Protein 5HYZ (pdb70)

Secondary structure (DSSP, 8-state):
--HHHHHHHHHHHHHHSSS---HHHHHHHHHH--TTS-HHHHHHHHHHHHHHHHHHH---HHHHHHHHHHHHH-SHHHHHHHHHHHHHHHHTTT-SEEEEEEEEE-SSHHHHHHHHHHHT-TT---SEEEEEEEEPGGG-S--HHHHHHHHHHHHHHHHHHT-EEEEEE--S-GGG--GGGG---TTSEEEEE---GGGG--SSSHHHHHHHHHHHHT--SEEEEEEE----SSS-HHHHHHHHHHHHHHHHHHHHH--TT-HHHHHHHH--HHHHHHHHSS--GGG------HHHHHH--TTS--EEPPPTTHHHHHHHHTTT--TT--EEEEEETTTEEEEEETTEEEEEEEEE-

Structure (mmCIF, N/CA/C/O backbone):
data_5HYZ
#
_entry.id   5HYZ
#
_cell.length_a   89.188
_cell.length_b   179.054
_cell.length_c   59.694
_cell.angle_alpha   90.00
_cell.angle_beta   90.00
_cell.angle_gamma   90.00
#
_symmetr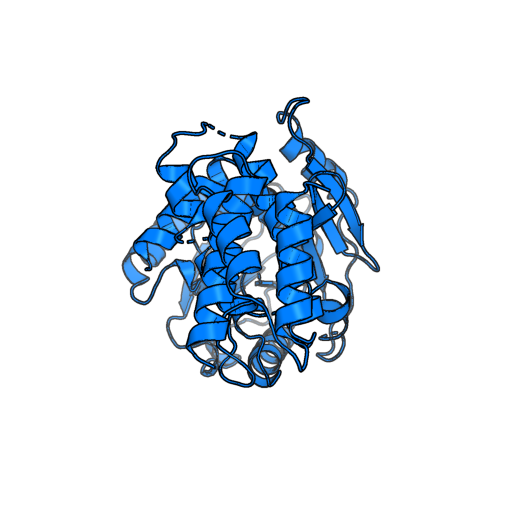y.space_group_name_H-M   'C 2 2 21'
#
loop_
_entity.id
_entity.type
_entity.pdbx_description
1 polymer 'GRAS family transcription factor containing protein, expressed'
2 water water
#
loop_
_atom_site.group_PDB
_atom_site.id
_atom_site.type_symbol
_atom_site.label_atom_id
_atom_site.label_alt_id
_atom_site.label_comp_id
_atom_site.label_asym_id
_atom_site.label_entity_id
_atom_site.label_seq_id
_atom_site.pdbx_PDB_ins_code
_atom_site.Cartn_x
_atom_site.Cartn_y
_atom_site.Cartn_z
_atom_site.occupancy
_atom_site.B_iso_or_equiv
_atom_site.auth_seq_id
_atom_site.auth_comp_id
_atom_site.auth_asym_id
_atom_site.auth_atom_id
_atom_site.pdbx_PDB_model_num
ATOM 1 N N . SER A 1 1 ? 28.554 75.928 9.602 1.00 68.59 204 SER A N 1
ATOM 2 C CA . SER A 1 1 ? 28.185 76.304 10.961 1.00 69.70 204 SER A CA 1
ATOM 3 C C . SER A 1 1 ? 28.039 77.838 11.103 1.00 64.16 204 SER A C 1
ATOM 4 O O . SER A 1 1 ? 28.912 78.613 10.693 1.00 62.62 204 SER A O 1
ATOM 7 N N . ALA A 1 2 ? 26.920 78.246 11.700 1.00 49.07 205 ALA A N 1
ATOM 8 C CA . ALA A 1 2 ? 26.510 79.652 11.826 1.00 43.78 205 ALA A CA 1
ATOM 9 C C . ALA A 1 2 ? 27.465 80.471 12.685 1.00 36.75 205 ALA A C 1
ATOM 10 O O . ALA A 1 2 ? 27.923 80.003 13.734 1.00 33.21 205 ALA A O 1
ATOM 12 N N . PRO A 1 3 ? 27.779 81.698 12.234 1.00 33.64 206 PRO A N 1
ATOM 13 C CA . PRO A 1 3 ? 28.800 82.467 12.949 1.00 30.89 206 PRO A CA 1
ATOM 14 C C . PRO A 1 3 ? 28.444 82.671 14.417 1.00 26.64 206 PRO A C 1
ATOM 15 O O . PRO A 1 3 ? 29.362 82.694 15.240 1.00 29.19 206 PRO A O 1
ATOM 19 N N . ILE A 1 4 ? 27.160 82.840 14.745 1.00 31.49 207 ILE A N 1
ATOM 20 C CA . ILE A 1 4 ? 26.830 83.112 16.146 1.00 27.28 207 ILE A CA 1
ATOM 21 C C . ILE A 1 4 ? 27.242 81.898 17.001 1.00 27.39 207 ILE A C 1
ATOM 22 O O . ILE A 1 4 ? 27.765 82.054 18.089 1.00 27.42 207 ILE A O 1
ATOM 27 N N . LEU A 1 5 ? 27.096 80.696 16.446 1.00 26.92 208 LEU A N 1
ATOM 28 C CA . LEU A 1 5 ? 27.452 79.483 17.182 1.00 27.97 208 LEU A CA 1
ATOM 29 C C . LEU A 1 5 ? 28.958 79.272 17.234 1.00 22.76 208 LEU A C 1
ATOM 30 O O . LEU A 1 5 ? 29.500 78.847 18.235 1.00 23.8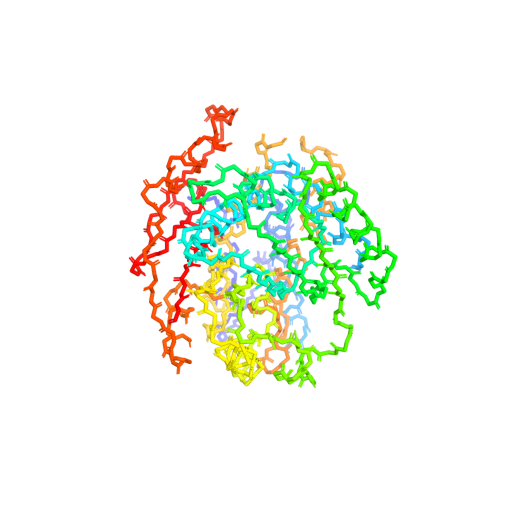8 208 LEU A O 1
ATOM 35 N N . GLN A 1 6 ? 29.657 79.581 16.148 1.00 27.46 209 GLN A N 1
ATOM 36 C CA . GLN A 1 6 ? 31.122 79.488 16.220 1.00 27.43 209 GLN A CA 1
ATOM 37 C C . GLN A 1 6 ? 31.672 80.493 17.242 1.00 26.23 209 GLN A C 1
ATOM 38 O O . GLN A 1 6 ? 32.608 80.206 17.988 1.00 25.35 209 GLN A O 1
ATOM 44 N N . SER A 1 7 ? 31.084 81.676 17.284 1.00 29.51 210 SER A N 1
ATOM 45 C CA . SER A 1 7 ? 31.511 82.654 18.304 1.00 30.38 210 SER A CA 1
ATOM 46 C C . SER A 1 7 ? 31.233 82.149 19.700 1.00 24.67 210 SER A C 1
ATOM 47 O O . SER A 1 7 ? 32.057 82.289 20.582 1.00 27.40 210 SER A O 1
ATOM 50 N N . LEU A 1 8 ? 30.058 81.545 19.906 1.00 24.18 211 LEU A N 1
ATOM 51 C CA . LEU A 1 8 ? 29.773 80.912 21.191 1.00 25.35 211 LEU A CA 1
ATOM 52 C C . LEU A 1 8 ? 30.793 79.851 21.606 1.00 23.21 211 LEU A C 1
ATOM 53 O O . LEU A 1 8 ? 31.266 79.806 22.739 1.00 24.27 211 LEU A O 1
ATOM 58 N N . LEU A 1 9 ? 31.125 78.970 20.667 1.00 22.18 212 LEU A N 1
ATOM 59 C CA . LEU A 1 9 ? 32.133 77.959 20.938 1.00 22.70 212 LEU A CA 1
ATOM 60 C C . LEU A 1 9 ? 33.505 78.585 21.306 1.00 20.44 212 LEU A C 1
ATOM 61 O O . LEU A 1 9 ? 34.154 78.164 22.278 1.00 22.21 212 LEU A O 1
ATOM 66 N N . SER A 1 10 ? 33.929 79.607 20.574 1.00 28.47 213 SER A N 1
ATOM 67 C CA . SER A 1 10 ? 35.199 80.239 20.999 1.00 27.97 213 SER A CA 1
ATOM 68 C C . SER A 1 10 ? 35.070 80.860 22.357 1.00 25.09 213 SER A C 1
ATOM 69 O O . SER A 1 10 ? 36.025 80.847 23.127 1.00 27.90 213 SER A O 1
ATOM 72 N N . CYS A 1 11 ? 33.895 81.406 22.687 1.00 27.43 214 CYS A N 1
ATOM 73 C CA . CYS A 1 11 ? 33.678 81.876 24.046 1.00 25.09 214 CYS A CA 1
ATOM 74 C C . CYS A 1 11 ? 33.909 80.780 25.070 1.00 23.10 214 CYS A C 1
ATOM 75 O O . CYS A 1 11 ? 34.599 80.997 26.061 1.00 24.11 214 CYS A O 1
ATOM 78 N N . SER A 1 12 ? 33.312 79.598 24.869 1.00 24.50 215 SER A N 1
ATOM 79 C CA . SER A 1 12 ? 33.488 78.549 25.882 1.00 21.86 215 SER A CA 1
ATOM 80 C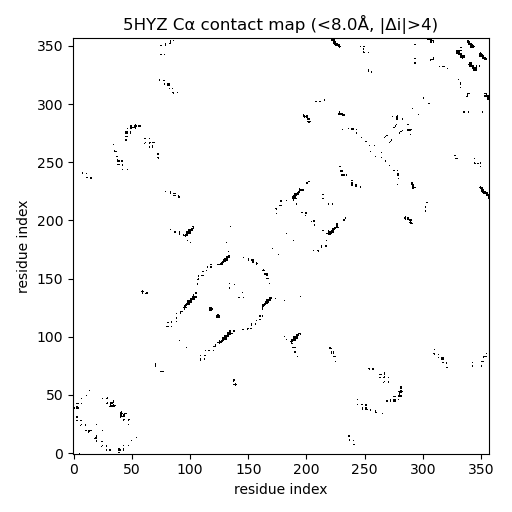 C . SER A 1 12 ? 34.967 78.175 26.035 1.00 21.03 215 SER A C 1
ATOM 81 O O . SER A 1 12 ? 35.442 77.906 27.144 1.00 25.55 215 SER A O 1
ATOM 84 N N . ARG A 1 13 ? 35.683 78.184 24.914 1.00 27.70 216 ARG A N 1
ATOM 85 C CA . ARG A 1 13 ? 37.102 77.790 24.970 1.00 29.18 216 ARG A CA 1
ATOM 86 C C . ARG A 1 13 ? 37.906 78.829 25.747 1.00 27.23 216 ARG A C 1
ATOM 87 O O . ARG A 1 13 ? 38.672 78.498 26.624 1.00 30.11 216 ARG A O 1
ATOM 95 N N . ALA A 1 14 ? 37.691 80.089 25.412 1.00 26.75 217 ALA A N 1
ATOM 96 C CA . ALA A 1 14 ? 38.328 81.201 26.148 1.00 29.64 217 ALA A CA 1
ATOM 97 C C . ALA A 1 14 ? 38.021 81.141 27.610 1.00 28.42 217 ALA A C 1
ATOM 98 O O . ALA A 1 14 ? 38.895 81.350 28.455 1.00 30.83 217 ALA A O 1
ATOM 100 N N . ALA A 1 15 ? 36.771 80.827 27.947 1.00 26.04 218 ALA A N 1
ATOM 101 C CA . ALA A 1 15 ? 36.353 80.790 29.342 1.00 26.05 218 ALA A CA 1
ATOM 102 C C . ALA A 1 15 ? 37.149 79.764 30.129 1.00 31.01 218 ALA A C 1
ATOM 103 O O . ALA A 1 15 ? 37.469 79.969 31.302 1.00 29.26 218 ALA A O 1
ATOM 105 N N . ALA A 1 16 ? 37.456 78.642 29.476 1.00 29.70 219 ALA A N 1
ATOM 106 C CA . ALA A 1 16 ? 38.121 77.557 30.185 1.00 31.08 219 ALA A CA 1
ATOM 107 C C . ALA A 1 16 ? 39.656 77.754 30.296 1.00 34.75 219 ALA A C 1
ATOM 108 O O . ALA A 1 16 ? 40.325 76.971 30.960 1.00 40.69 219 ALA A O 1
ATOM 110 N N . THR A 1 17 ? 40.195 78.765 29.617 1.00 34.66 220 THR A N 1
ATOM 111 C CA . THR A 1 17 ? 41.636 79.087 29.666 1.00 43.91 220 THR A CA 1
ATOM 112 C C . THR A 1 17 ? 42.019 80.043 30.768 1.00 50.58 220 THR A C 1
ATOM 113 O O . THR A 1 17 ? 41.155 80.669 31.406 1.00 47.98 220 THR A O 1
ATOM 117 N N . ASP A 1 18 ? 43.335 80.188 30.941 1.00 61.61 221 ASP A N 1
ATOM 118 C CA . ASP A 1 18 ? 43.910 81.031 31.991 1.00 69.33 221 ASP A CA 1
ATOM 119 C C . ASP A 1 18 ? 43.625 82.523 31.813 1.00 68.77 221 ASP A C 1
ATOM 120 O O . ASP A 1 18 ? 43.145 83.151 32.773 1.00 68.65 221 ASP A O 1
ATOM 125 N N . PRO A 1 19 ? 43.907 83.096 30.606 1.00 52.98 222 PRO A N 1
ATOM 126 C CA . PRO A 1 19 ? 43.550 84.515 30.464 1.00 42.33 222 PRO A CA 1
ATOM 127 C C . PRO A 1 19 ? 42.074 84.703 30.821 1.00 47.05 222 PRO A C 1
ATOM 128 O O . PRO A 1 19 ? 41.747 85.495 31.695 1.00 45.84 222 PRO A O 1
ATOM 132 N N . GLY A 1 20 ? 41.203 83.895 30.226 1.00 42.33 223 GLY A N 1
ATOM 133 C CA . GLY A 1 20 ? 39.788 83.970 30.542 1.00 36.40 223 GLY A CA 1
ATOM 134 C C . GLY A 1 20 ? 39.068 84.574 29.361 1.00 32.74 223 GLY A C 1
ATOM 135 O O . GLY A 1 20 ? 39.669 84.841 28.331 1.00 36.89 223 GLY A O 1
ATOM 136 N N . LEU A 1 21 ? 37.764 84.762 29.510 1.00 28.15 224 LEU A N 1
ATOM 137 C CA . LEU A 1 21 ? 36.945 85.252 28.433 1.00 26.54 224 LEU A CA 1
ATOM 138 C C . LEU A 1 21 ? 36.719 86.759 28.644 1.00 30.74 224 LEU A C 1
ATOM 139 O O . LEU A 1 21 ? 36.421 87.174 29.760 1.00 29.96 224 LEU A O 1
ATOM 144 N N . ALA A 1 22 ? 36.865 87.531 27.575 1.00 29.13 225 ALA A N 1
ATOM 145 C CA . ALA A 1 22 ? 36.608 88.970 27.578 1.00 32.06 225 ALA A CA 1
ATOM 146 C C . ALA A 1 22 ? 35.112 89.251 27.559 1.00 30.94 225 ALA A C 1
ATOM 147 O O . ALA A 1 22 ? 34.362 88.638 26.799 1.00 26.05 225 ALA A O 1
ATOM 149 N N . ALA A 1 23 ? 34.681 90.223 28.344 1.00 27.62 226 ALA A N 1
ATOM 150 C CA . ALA A 1 23 ? 33.268 90.601 28.357 1.00 28.02 226 ALA A CA 1
ATOM 151 C C . ALA A 1 23 ? 32.789 91.001 26.978 1.00 22.45 226 ALA A C 1
ATOM 152 O O . ALA A 1 23 ? 31.691 90.649 26.610 1.00 24.76 226 ALA A O 1
ATOM 154 N N . ALA A 1 24 ? 33.587 91.714 26.186 1.00 26.05 227 ALA A N 1
ATOM 155 C CA . ALA A 1 24 ? 33.135 92.111 24.845 1.00 26.26 227 ALA A CA 1
ATOM 156 C C . ALA A 1 24 ? 32.698 90.936 23.952 1.00 27.49 227 ALA A C 1
ATOM 157 O O . ALA A 1 24 ? 31.760 91.053 23.153 1.00 26.93 227 ALA A O 1
ATOM 159 N N . GLU A 1 25 ? 33.407 89.817 24.066 1.00 25.43 228 GLU A N 1
ATOM 160 C CA . GLU A 1 25 ? 33.090 88.634 23.252 1.00 30.20 228 GLU A CA 1
ATOM 161 C C . GLU A 1 25 ? 31.736 88.037 23.634 1.00 21.12 228 GLU A C 1
ATOM 162 O O . GLU A 1 25 ? 30.867 87.783 22.768 1.00 28.13 228 GLU A O 1
ATOM 168 N N . LEU A 1 26 ? 31.555 87.829 24.934 1.00 23.28 229 LEU A N 1
ATOM 169 C CA . LEU A 1 26 ? 30.295 87.254 25.391 1.00 23.05 229 LEU A CA 1
ATOM 170 C C . LEU A 1 26 ? 29.149 88.232 25.145 1.00 27.75 229 LEU A C 1
ATOM 171 O O . LEU A 1 26 ? 28.085 87.833 24.734 1.00 25.71 229 LEU A O 1
ATOM 176 N N . ALA A 1 27 ? 29.391 89.532 25.363 1.00 26.16 230 ALA A N 1
ATOM 177 C CA . ALA A 1 27 ? 28.379 90.562 25.106 1.00 25.12 230 ALA A CA 1
ATOM 178 C C . ALA A 1 27 ? 27.951 90.593 23.647 1.00 19.43 230 ALA A C 1
ATOM 179 O O . ALA A 1 27 ? 26.790 90.789 23.336 1.00 22.16 230 ALA A O 1
ATOM 181 N N . SER A 1 28 ? 28.888 90.416 22.735 1.00 23.29 231 SER A N 1
ATOM 182 C CA . SER A 1 28 ? 28.524 90.352 21.329 1.00 26.99 231 SER A CA 1
ATOM 183 C C . SER A 1 28 ? 27.602 89.165 21.020 1.00 28.22 231 SER A C 1
ATOM 184 O O . SER A 1 28 ? 26.614 89.294 20.257 1.00 24.27 231 SER A O 1
ATOM 187 N N . VAL A 1 29 ? 27.946 87.999 21.577 1.00 22.74 232 VAL A N 1
ATOM 188 C CA . VAL A 1 29 ? 27.002 86.875 21.391 1.00 22.27 232 VAL A CA 1
ATOM 189 C C . VAL A 1 29 ? 25.634 87.143 22.011 1.00 23.21 232 VAL A C 1
ATOM 190 O O . VAL A 1 29 ? 24.590 86.878 21.386 1.00 25.77 232 VAL A O 1
ATOM 194 N N . ARG A 1 30 ? 25.627 87.637 23.245 1.00 22.51 233 ARG A N 1
ATOM 195 C CA . ARG A 1 30 ? 24.360 87.920 23.899 1.00 24.62 233 ARG A CA 1
ATOM 196 C C . ARG A 1 30 ? 23.539 88.942 23.094 1.00 26.20 233 ARG A C 1
ATOM 197 O O . ARG A 1 30 ? 22.315 88.836 23.024 1.00 27.26 233 ARG A O 1
ATOM 205 N N . ALA A 1 31 ? 24.201 89.923 22.472 1.00 25.26 234 ALA A N 1
ATOM 206 C CA . ALA A 1 31 ? 23.478 90.942 21.698 1.00 27.22 234 ALA A CA 1
ATOM 207 C C . ALA A 1 31 ? 22.798 90.298 20.495 1.00 26.99 234 ALA A C 1
ATOM 208 O O . ALA A 1 31 ? 21.619 90.539 20.211 1.00 30.15 234 ALA A O 1
ATOM 210 N N . ALA A 1 32 ? 23.555 89.448 19.805 1.00 24.19 235 ALA A N 1
ATOM 211 C CA . ALA A 1 32 ? 23.059 88.800 18.592 1.00 27.80 235 ALA A CA 1
ATOM 212 C C . ALA A 1 32 ? 21.987 87.743 18.871 1.00 27.02 235 ALA A C 1
ATOM 213 O O . ALA A 1 32 ? 21.111 87.514 18.056 1.00 28.34 235 ALA A O 1
ATOM 215 N N . ALA A 1 33 ? 22.078 87.089 20.012 1.00 24.45 236 ALA A N 1
ATOM 216 C CA . ALA A 1 33 ? 21.132 86.040 20.396 1.00 22.43 236 ALA A CA 1
ATOM 217 C C . ALA A 1 33 ? 19.723 86.626 20.642 1.00 29.68 236 ALA A C 1
ATOM 218 O O . ALA A 1 33 ? 19.593 87.788 20.974 1.00 29.12 236 ALA A O 1
ATOM 220 N N . THR A 1 34 ? 18.680 85.812 20.477 1.00 29.09 237 THR A N 1
ATOM 221 C CA . THR A 1 34 ? 17.277 86.201 20.708 1.00 27.69 237 THR A CA 1
ATOM 222 C C . THR A 1 34 ? 16.442 84.980 20.983 1.00 25.27 237 THR A C 1
ATOM 223 O O . THR A 1 34 ? 16.451 84.094 20.150 1.00 28.13 237 THR A O 1
ATOM 227 N N . ASP A 1 35 ? 15.664 84.962 22.055 1.00 25.93 238 ASP A N 1
ATOM 228 C CA . ASP A 1 35 ? 14.751 83.842 22.255 1.00 26.42 238 ASP A CA 1
ATOM 229 C C . ASP A 1 35 ? 13.529 83.877 21.310 1.00 32.03 238 ASP A C 1
ATOM 230 O O . ASP A 1 35 ? 12.643 83.016 21.407 1.00 31.51 238 ASP A O 1
ATOM 235 N N . ALA A 1 36 ? 13.471 84.847 20.399 1.00 31.63 239 ALA A N 1
ATOM 236 C CA . ALA A 1 36 ? 12.335 84.910 19.470 1.00 38.15 239 ALA A CA 1
ATOM 237 C C . ALA A 1 36 ? 12.755 84.806 18.012 1.00 36.29 239 ALA A C 1
ATOM 238 O O . ALA A 1 36 ? 11.917 84.911 17.127 1.00 35.19 239 ALA A O 1
ATOM 240 N N . GLY A 1 37 ? 14.042 84.602 17.757 1.00 29.83 240 GLY A N 1
ATOM 241 C CA . GLY A 1 37 ? 14.565 84.599 16.400 1.00 27.76 240 GLY A CA 1
ATOM 242 C C . GLY A 1 37 ? 14.633 83.215 15.756 1.00 27.51 240 GLY A C 1
ATOM 243 O O . GLY A 1 37 ? 13.774 82.388 16.020 1.00 31.13 240 GLY A O 1
ATOM 244 N N . ASP A 1 38 ? 15.643 82.958 14.937 1.00 28.93 241 ASP A N 1
ATOM 245 C CA . ASP A 1 38 ? 15.729 81.666 14.261 1.00 30.49 241 ASP A CA 1
ATOM 246 C C . ASP A 1 38 ? 16.369 80.657 15.236 1.00 30.42 241 ASP A C 1
ATOM 247 O O . ASP A 1 38 ? 16.832 81.055 16.309 1.00 25.94 241 ASP A O 1
ATOM 252 N N . PRO A 1 39 ? 16.374 79.357 14.887 1.00 33.42 242 PRO A N 1
ATOM 253 C CA . PRO A 1 39 ? 16.913 78.367 15.834 1.00 31.43 242 PRO A CA 1
ATOM 254 C C . PRO A 1 39 ? 18.321 78.666 16.361 1.00 27.92 242 PRO A C 1
ATOM 255 O O . PRO A 1 39 ? 18.551 78.485 17.569 1.00 28.63 242 PRO A O 1
ATOM 259 N N . SER A 1 40 ? 19.243 79.112 15.521 1.00 25.44 243 SER A N 1
ATOM 260 C CA . SER A 1 40 ? 20.593 79.345 16.007 1.00 27.66 243 SER A CA 1
ATOM 261 C C . SER A 1 40 ? 20.624 80.538 16.997 1.00 27.43 243 SER A C 1
ATOM 262 O O . SER A 1 40 ? 21.381 80.513 17.973 1.00 24.35 243 SER A O 1
ATOM 265 N N . GLU A 1 41 ? 19.786 81.553 16.748 1.00 32.01 244 GLU A N 1
ATOM 266 C CA . GLU A 1 41 ? 19.648 82.699 17.669 1.00 27.06 244 GLU A CA 1
ATOM 267 C C . GLU A 1 41 ? 19.049 82.309 19.010 1.00 27.51 244 GLU A C 1
ATOM 268 O O . GLU A 1 41 ? 19.499 82.785 20.061 1.00 24.37 244 GLU A O 1
ATOM 274 N N . ARG A 1 42 ? 18.028 81.452 18.996 1.00 22.86 245 ARG A N 1
ATOM 275 C CA . ARG A 1 42 ? 17.427 80.998 20.238 1.00 23.38 245 ARG A CA 1
ATOM 276 C C . ARG A 1 42 ? 18.397 80.127 21.034 1.00 19.30 245 ARG A C 1
ATOM 277 O O . ARG A 1 42 ? 18.545 80.248 22.255 1.00 21.05 245 ARG A O 1
ATOM 285 N N . LEU A 1 43 ? 19.053 79.226 20.305 1.00 24.14 246 LEU A N 1
ATOM 286 C CA . LEU A 1 43 ? 20.046 78.344 20.904 1.00 22.63 246 LEU A CA 1
ATOM 287 C C . LEU A 1 43 ? 21.160 79.151 21.607 1.00 21.51 246 LEU A C 1
ATOM 288 O O . LEU A 1 43 ? 21.508 78.907 22.763 1.00 22.61 246 LEU A O 1
ATOM 293 N N . ALA A 1 44 ? 21.717 80.117 20.899 1.00 24.21 247 ALA A N 1
ATOM 294 C CA . ALA A 1 44 ? 22.734 80.973 21.505 1.00 23.47 247 ALA A CA 1
ATOM 295 C C . ALA A 1 44 ? 22.192 81.739 22.707 1.00 24.39 247 ALA A C 1
ATOM 296 O O . ALA A 1 44 ? 22.904 81.949 23.682 1.00 25.16 247 ALA A O 1
ATOM 298 N N . PHE A 1 45 ? 20.929 82.143 22.648 1.00 24.40 248 PHE A N 1
ATOM 299 C CA . PHE A 1 45 ? 20.353 82.803 23.816 1.00 20.73 248 PHE A CA 1
ATOM 300 C C . PHE A 1 45 ? 20.458 81.955 25.086 1.00 24.98 248 PHE A C 1
ATOM 301 O O . PHE A 1 45 ? 20.962 82.423 26.130 1.00 22.61 248 PHE A O 1
ATOM 309 N N . TYR A 1 46 ? 20.006 80.691 25.011 1.00 21.48 249 TYR A N 1
ATOM 310 C CA . TYR A 1 46 ? 20.017 79.891 26.233 1.00 17.93 249 TYR A CA 1
ATOM 311 C C . TYR A 1 46 ? 21.432 79.480 26.626 1.00 20.41 249 TYR A C 1
ATOM 312 O O . TYR A 1 46 ? 21.764 79.424 27.814 1.00 21.95 249 TYR A O 1
ATOM 321 N N . PHE A 1 47 ? 22.275 79.186 25.631 1.00 18.96 250 PHE A N 1
ATOM 322 C CA . PHE A 1 47 ? 23.668 78.839 25.979 1.00 18.97 250 PHE A CA 1
ATOM 323 C C . PHE A 1 47 ? 24.476 80.007 26.528 1.00 19.84 250 PHE A C 1
ATOM 324 O O . PHE A 1 47 ? 25.276 79.834 27.417 1.00 20.64 250 PHE A O 1
ATOM 332 N N . ALA A 1 48 ? 24.278 81.190 25.992 1.00 21.36 251 ALA A N 1
ATOM 333 C CA . ALA A 1 48 ? 25.014 82.357 26.474 1.00 24.04 251 ALA A CA 1
ATOM 334 C C . ALA A 1 48 ? 24.570 82.712 27.853 1.00 24.52 251 ALA A C 1
ATOM 335 O O . ALA A 1 48 ? 25.356 83.150 28.677 1.00 24.27 251 ALA A O 1
ATOM 337 N N . ASP A 1 49 ? 23.285 82.507 28.131 1.00 23.92 252 ASP A N 1
ATOM 338 C CA . ASP A 1 49 ? 22.795 82.692 29.494 1.00 25.11 252 ASP A CA 1
ATOM 339 C C . ASP A 1 49 ? 23.457 81.735 30.479 1.00 27.83 252 ASP A C 1
ATOM 340 O O . ASP A 1 49 ? 23.875 82.117 31.595 1.00 23.67 252 ASP A O 1
ATOM 345 N N . ALA A 1 50 ? 23.534 80.463 30.082 1.00 21.79 253 ALA A N 1
ATOM 346 C CA . ALA A 1 50 ? 24.143 79.493 30.970 1.00 21.18 253 ALA A CA 1
ATOM 347 C C . ALA A 1 50 ? 25.625 79.823 31.172 1.00 18.73 253 ALA A C 1
ATOM 348 O O . ALA A 1 50 ? 26.139 79.664 32.290 1.00 23.14 253 ALA A O 1
ATOM 350 N N . LEU A 1 51 ? 26.306 80.199 30.089 1.00 21.07 254 LEU A N 1
ATOM 351 C CA . LEU A 1 51 ? 27.735 80.517 30.212 1.00 22.97 254 LEU A CA 1
ATOM 352 C C . LEU A 1 51 ? 27.924 81.721 31.175 1.00 23.93 254 LEU A C 1
ATOM 353 O O . LEU A 1 51 ? 28.813 81.723 32.055 1.00 20.96 254 LEU A O 1
ATOM 358 N N . SER A 1 52 ? 27.064 82.730 31.027 1.00 23.54 255 SER A N 1
ATOM 359 C CA . SER A 1 52 ? 27.112 83.856 31.986 1.00 24.20 255 SER A CA 1
ATOM 360 C C . SER A 1 52 ? 26.956 83.415 33.403 1.00 21.97 255 SER A C 1
ATOM 361 O O . SER A 1 52 ? 27.718 83.824 34.254 1.00 24.53 255 SER A O 1
ATOM 364 N N . ARG A 1 53 ? 25.937 82.613 33.676 1.00 24.02 256 ARG A N 1
ATOM 365 C CA . ARG A 1 53 ? 25.744 82.136 35.039 1.00 27.10 256 ARG A CA 1
ATOM 366 C C . ARG A 1 53 ? 26.938 81.344 35.571 1.00 24.78 256 ARG A C 1
ATOM 367 O O . ARG A 1 53 ? 27.333 81.493 36.726 1.00 27.08 256 ARG A O 1
ATOM 375 N N . ARG A 1 54 ? 27.503 80.489 34.725 1.00 25.86 257 ARG A N 1
ATOM 376 C CA . ARG A 1 54 ? 28.726 79.769 35.102 1.00 22.42 257 ARG A CA 1
ATOM 377 C C . ARG A 1 54 ? 29.840 80.743 35.530 1.00 25.03 257 ARG A C 1
ATOM 378 O O . ARG A 1 54 ? 30.484 80.554 36.552 1.00 24.52 257 ARG A O 1
ATOM 386 N N . LEU A 1 55 ? 30.057 81.772 34.723 1.00 23.77 258 LEU A N 1
ATOM 387 C CA . LEU A 1 55 ? 31.113 82.742 35.012 1.00 25.36 258 LEU A CA 1
ATOM 388 C C . LEU A 1 55 ? 30.804 83.550 36.253 1.00 26.46 258 LEU A C 1
ATOM 389 O O . LEU A 1 55 ? 31.700 83.864 37.016 1.00 31.83 258 LEU A O 1
ATOM 394 N N . ALA A 1 56 ? 29.528 83.846 36.486 1.00 23.39 259 ALA A N 1
ATOM 395 C CA . ALA A 1 56 ? 29.161 84.664 37.630 1.00 25.91 259 ALA A CA 1
ATOM 396 C C . ALA A 1 56 ? 29.345 83.891 38.930 1.00 31.84 259 ALA A C 1
ATOM 397 O O . ALA A 1 56 ? 29.723 84.453 39.958 1.00 30.54 259 ALA A O 1
ATOM 399 N N . CYS A 1 57 ? 29.067 82.588 38.909 1.00 32.01 260 CYS A N 1
ATOM 400 C CA . CYS A 1 57 ? 29.202 81.830 40.152 1.00 39.51 260 CYS A CA 1
ATOM 401 C C . CYS A 1 57 ? 30.655 81.524 40.498 1.00 44.09 260 CYS A C 1
ATOM 402 O O . CYS A 1 57 ? 30.996 81.366 41.672 1.00 50.21 260 CYS A O 1
ATOM 405 N N . GLY A 1 58 ? 31.515 81.474 39.487 1.00 50.17 261 GLY A N 1
ATOM 406 C CA . GLY A 1 58 ? 32.913 81.172 39.708 1.00 57.91 261 GLY A CA 1
ATOM 407 C C . GLY A 1 58 ? 33.150 79.702 40.026 1.00 68.63 261 GLY A C 1
ATOM 408 O O . GLY A 1 58 ? 32.519 79.125 40.919 1.00 72.52 261 GLY A O 1
ATOM 409 N N . ALA A 1 72 ? 9.155 73.811 36.619 1.00 82.84 275 ALA A N 1
ATOM 410 C CA . ALA A 1 72 ? 8.184 73.289 37.572 1.00 80.31 275 ALA A CA 1
ATOM 411 C C . ALA A 1 72 ? 7.767 71.866 37.197 1.00 87.67 275 ALA A C 1
ATOM 412 O O . ALA A 1 72 ? 8.518 71.144 36.545 1.00 95.63 275 ALA A O 1
ATOM 414 N N . SER A 1 73 ? 6.573 71.464 37.621 1.00 96.60 276 SER A N 1
ATOM 415 C CA . SER A 1 73 ? 6.004 70.177 37.217 1.00 90.42 276 SER A CA 1
ATOM 416 C C . SER A 1 73 ? 4.945 70.444 36.167 1.00 97.70 276 SER A C 1
ATOM 417 O O . SER A 1 73 ? 4.624 69.595 35.325 1.00 97.97 276 SER A O 1
ATOM 420 N N . ASP A 1 74 ? 4.401 71.650 36.239 1.00 118.33 277 ASP A N 1
ATOM 421 C CA . ASP A 1 74 ? 3.375 72.073 35.311 1.00 121.05 277 ASP A CA 1
ATOM 422 C C . ASP A 1 74 ? 4.008 72.418 33.965 1.00 115.46 277 ASP A C 1
ATOM 423 O O . ASP A 1 74 ? 3.543 71.968 32.889 1.00 110.93 277 ASP A O 1
ATOM 428 N N . GLU A 1 75 ? 5.077 73.212 34.037 1.00 91.61 278 GLU A N 1
ATOM 429 C CA . GLU A 1 75 ? 5.825 73.573 32.848 1.00 83.39 278 GLU A CA 1
ATOM 430 C C . GLU A 1 75 ? 6.186 72.314 32.104 1.00 69.15 278 GLU A C 1
ATOM 431 O O . GLU A 1 75 ? 5.729 72.125 30.992 1.00 67.71 278 GLU A O 1
ATOM 437 N N . LEU A 1 76 ? 6.938 71.432 32.752 1.00 68.77 279 LEU A N 1
ATOM 438 C CA . LEU A 1 76 ? 7.378 70.192 32.125 1.00 66.52 279 LEU A CA 1
ATOM 439 C C . LEU A 1 76 ? 6.262 69.345 31.522 1.00 56.48 279 LEU A C 1
ATOM 440 O O . LEU A 1 76 ? 6.432 68.787 30.453 1.00 45.15 279 LEU A O 1
ATOM 445 N N . THR A 1 77 ? 5.132 69.229 32.201 1.00 52.63 280 THR A N 1
ATOM 446 C CA . THR A 1 77 ? 4.119 68.317 31.705 1.00 47.06 280 THR A CA 1
ATOM 447 C C . THR A 1 77 ? 3.510 68.925 30.416 1.00 37.74 280 THR A C 1
ATOM 448 O O . THR A 1 77 ? 3.296 68.209 29.403 1.00 38.80 280 THR A O 1
ATOM 452 N N . LEU A 1 78 ? 3.322 70.244 30.420 1.00 38.97 281 LEU A N 1
ATOM 453 C CA . LEU A 1 78 ? 2.848 70.925 29.224 1.00 42.71 281 LEU A CA 1
ATOM 454 C C . LEU A 1 78 ? 3.852 70.831 28.089 1.00 36.61 281 LEU A C 1
ATOM 455 O O . LEU A 1 78 ? 3.474 70.687 26.914 1.00 32.11 281 LEU A O 1
ATOM 460 N N . CYS A 1 79 ? 5.129 70.946 28.460 1.00 31.02 282 CYS A N 1
ATOM 461 C CA . CYS A 1 79 ? 6.242 70.894 27.509 1.00 31.43 282 CYS A CA 1
ATOM 462 C C . CYS A 1 79 ? 6.291 69.557 26.833 1.00 22.81 282 CYS A C 1
ATOM 463 O O . CYS A 1 79 ? 6.431 69.489 25.637 1.00 25.70 282 CYS A O 1
ATOM 466 N N . TYR A 1 80 ? 6.236 68.505 27.638 1.00 27.35 283 TYR A N 1
ATOM 467 C CA . TYR A 1 80 ? 6.223 67.136 27.161 1.00 30.97 283 TYR A CA 1
ATOM 468 C C . TYR A 1 80 ? 5.112 66.948 26.150 1.00 27.67 283 TYR A C 1
ATOM 469 O O . TYR A 1 80 ? 5.332 66.373 25.066 1.00 26.48 283 TYR A O 1
ATOM 478 N N . LYS A 1 81 ? 3.920 67.434 26.485 1.00 26.78 284 LYS A N 1
ATOM 479 C CA . LYS A 1 81 ? 2.782 67.296 25.556 1.00 33.88 284 LYS A CA 1
ATOM 480 C C . LYS A 1 81 ? 2.991 68.069 24.222 1.00 26.46 284 LYS A C 1
ATOM 481 O O . LYS A 1 81 ? 2.756 67.552 23.122 1.00 27.76 284 LYS A O 1
ATOM 487 N N . THR A 1 82 ? 3.432 69.319 24.331 1.00 26.42 285 THR A N 1
ATOM 488 C CA . THR A 1 82 ? 3.774 70.104 23.167 1.00 25.31 285 THR A CA 1
ATOM 489 C C . THR A 1 82 ? 4.827 69.395 22.268 1.00 25.66 285 THR A C 1
ATOM 490 O O . THR A 1 82 ? 4.645 69.290 21.037 1.00 26.60 285 THR A O 1
ATOM 494 N N . LEU A 1 83 ? 5.922 68.948 22.905 1.00 22.39 286 LEU A N 1
ATOM 495 C CA . LEU A 1 83 ? 7.038 68.353 22.172 1.00 24.93 286 LEU A CA 1
ATOM 496 C C . LEU A 1 83 ? 6.512 67.155 21.427 1.00 25.70 286 LEU A C 1
ATOM 497 O O . LEU A 1 83 ? 6.828 66.975 20.262 1.00 30.42 286 LEU A O 1
ATOM 502 N N . ASN A 1 84 ? 5.686 66.343 22.087 1.00 27.96 287 ASN A N 1
ATOM 503 C CA . ASN A 1 84 ? 5.236 65.112 21.452 1.00 34.57 287 ASN A CA 1
ATOM 504 C C . ASN A 1 84 ? 4.116 65.286 20.440 1.00 35.20 287 ASN A C 1
ATOM 505 O O . ASN A 1 84 ? 3.921 64.424 19.567 1.00 31.73 287 ASN A O 1
ATOM 510 N N . ASP A 1 85 ? 3.406 66.405 20.508 1.00 25.15 288 ASP A N 1
ATOM 511 C CA . ASP A 1 85 ? 2.541 66.755 19.400 1.00 31.53 288 ASP A CA 1
ATOM 512 C C . ASP A 1 85 ? 3.350 67.304 18.178 1.00 31.29 288 ASP A C 1
ATOM 513 O O . ASP A 1 85 ? 2.976 67.129 17.033 1.00 32.51 288 ASP A O 1
ATOM 518 N N . ALA A 1 86 ? 4.487 67.933 18.417 1.00 24.91 289 ALA A N 1
ATOM 519 C CA . ALA A 1 86 ? 5.217 68.526 17.300 1.00 28.20 289 ALA A CA 1
ATOM 520 C C . ALA A 1 86 ? 6.240 67.600 16.656 1.00 26.34 289 ALA A C 1
ATOM 521 O O . ALA A 1 86 ? 6.652 67.806 15.510 1.00 27.34 289 ALA A O 1
ATOM 523 N N . CYS A 1 87 ? 6.711 66.623 17.417 1.00 23.42 290 CYS A N 1
ATOM 524 C CA . CYS A 1 87 ? 7.864 65.829 17.027 1.00 18.60 290 CYS A CA 1
ATOM 525 C C . CYS A 1 87 ? 7.570 64.347 17.268 1.00 18.59 290 CYS A C 1
ATOM 526 O O . CYS A 1 87 ? 6.728 64.017 18.102 1.00 20.26 290 CYS A O 1
ATOM 529 N N . PRO A 1 88 ? 8.272 63.469 16.573 1.00 15.20 291 PRO A N 1
ATOM 530 C CA . PRO A 1 88 ? 8.012 62.025 16.679 1.00 17.62 291 PRO A CA 1
ATOM 531 C C . PRO A 1 88 ? 8.855 61.299 17.731 1.00 15.47 291 PRO A C 1
ATOM 532 O O . PRO A 1 88 ? 8.790 60.043 17.795 1.00 15.02 291 PRO A O 1
ATOM 536 N N . TYR A 1 89 ? 9.614 62.046 18.541 1.00 18.11 292 TYR A N 1
ATOM 537 C CA . TYR A 1 89 ? 10.531 61.446 19.520 1.00 19.16 292 TYR A CA 1
ATOM 538 C C . TYR A 1 89 ? 9.891 60.412 20.442 1.00 13.39 292 TYR A C 1
ATOM 539 O O . TYR A 1 89 ? 10.362 59.254 20.484 1.00 14.05 292 TYR A O 1
ATOM 548 N N . SER A 1 90 ? 8.831 60.774 21.166 1.00 19.23 293 SER A N 1
ATOM 549 C CA . SER A 1 90 ? 8.291 59.826 22.122 1.00 21.42 293 SER A CA 1
ATOM 550 C C . SER A 1 90 ? 7.600 58.660 21.416 1.00 17.90 293 SER A C 1
ATOM 551 O O . SER A 1 90 ? 7.683 57.521 21.870 1.00 15.70 293 SER A O 1
ATOM 554 N N . LYS A 1 91 ? 6.952 58.901 20.284 1.00 13.73 294 LYS A N 1
ATOM 555 C CA . LYS A 1 91 ? 6.288 57.825 19.621 1.00 14.53 294 LYS A CA 1
ATOM 556 C C . LYS A 1 91 ? 7.322 56.830 19.089 1.00 13.73 294 LYS A C 1
ATOM 557 O O . LYS A 1 91 ? 7.129 55.610 19.162 1.00 12.60 294 LYS A O 1
ATOM 563 N N . PHE A 1 92 ? 8.402 57.364 18.509 1.00 12.57 295 PHE A N 1
ATOM 564 C CA . PHE A 1 92 ? 9.491 56.504 18.034 1.00 12.80 295 PHE A CA 1
ATOM 565 C C . PHE A 1 92 ? 9.989 55.590 19.140 1.00 12.49 295 PHE A C 1
ATOM 566 O O . PHE A 1 92 ? 10.154 54.377 19.030 1.00 11.97 295 PHE A O 1
ATOM 574 N N . ALA A 1 93 ? 10.236 56.245 20.253 1.00 10.41 296 ALA A N 1
ATOM 575 C CA . ALA A 1 93 ? 10.810 55.459 21.353 1.00 13.24 296 ALA A CA 1
ATOM 576 C C . ALA A 1 93 ? 9.839 54.373 21.846 1.00 9.75 296 ALA A C 1
ATOM 577 O O . ALA A 1 93 ? 10.167 53.167 21.961 1.00 12.61 296 ALA A O 1
ATOM 579 N N . HIS A 1 94 ? 8.617 54.791 22.143 1.00 12.12 297 HIS A N 1
ATOM 580 C CA . HIS A 1 94 ? 7.604 53.808 22.609 1.00 12.97 297 HIS A CA 1
ATOM 581 C C . HIS A 1 94 ? 7.335 52.664 21.674 1.00 13.60 297 HIS A C 1
ATOM 582 O O . HIS A 1 94 ? 7.235 51.526 22.081 1.00 12.61 297 HIS A O 1
ATOM 589 N N . LEU A 1 95 ? 7.090 52.991 20.422 1.00 11.43 298 LEU A N 1
ATOM 590 C CA . LEU A 1 95 ? 6.791 51.913 19.484 1.00 12.25 298 LEU A CA 1
ATOM 591 C C . LEU A 1 95 ? 7.974 50.983 19.268 1.00 11.78 298 LEU A C 1
ATOM 592 O O . LEU A 1 95 ? 7.784 49.783 19.127 1.00 13.26 298 LEU A O 1
ATOM 597 N N . THR A 1 96 ? 9.205 51.523 19.264 1.00 12.38 299 THR A N 1
ATOM 598 C CA . THR A 1 96 ? 10.330 50.639 19.044 1.00 13.92 299 THR A CA 1
ATOM 599 C C . THR A 1 96 ? 10.569 49.722 20.294 1.00 12.15 299 THR A C 1
ATOM 600 O O . THR A 1 96 ? 10.789 48.491 20.161 1.00 12.14 299 THR A O 1
ATOM 604 N N . ALA A 1 97 ? 10.467 50.314 21.468 1.00 11.84 300 ALA A N 1
ATOM 605 C CA . ALA A 1 97 ? 10.513 49.524 22.693 1.00 13.36 300 ALA A CA 1
ATOM 606 C C . ALA A 1 97 ? 9.400 48.435 22.723 1.00 12.75 300 ALA A C 1
ATOM 607 O O . ALA A 1 97 ? 9.651 47.267 23.072 1.00 12.13 300 ALA A O 1
ATOM 609 N N . ASN A 1 98 ? 8.175 48.831 22.346 1.00 9.03 301 ASN A N 1
ATOM 610 C CA . ASN A 1 98 ? 7.068 47.884 22.389 1.00 11.23 301 ASN A CA 1
ATOM 611 C C . ASN A 1 98 ? 7.286 46.717 21.464 1.00 12.65 301 ASN A C 1
ATOM 612 O O . ASN A 1 98 ? 6.921 45.587 21.778 1.00 11.01 301 ASN A O 1
ATOM 617 N N . GLN A 1 99 ? 7.856 46.979 20.288 1.00 12.01 302 GLN A N 1
ATOM 618 C CA . GLN A 1 99 ? 8.100 45.882 19.376 1.00 13.18 302 GLN A CA 1
ATOM 619 C C . GLN A 1 99 ? 9.070 44.886 19.995 1.00 12.06 302 GLN A C 1
ATOM 620 O O . GLN A 1 99 ? 8.869 43.647 19.898 1.00 12.17 302 GLN A O 1
ATOM 626 N N . ALA A 1 100 ? 10.106 45.411 20.657 1.00 13.73 303 ALA A N 1
ATOM 627 C CA . ALA A 1 100 ? 11.059 44.502 21.355 1.00 13.95 303 ALA A CA 1
ATOM 628 C C . ALA A 1 100 ? 10.401 43.704 22.495 1.00 13.61 303 ALA A C 1
ATOM 629 O O . ALA A 1 100 ? 10.680 42.509 22.654 1.00 10.81 303 ALA A O 1
ATOM 631 N N . ILE A 1 101 ? 9.508 44.365 23.252 1.00 9.21 304 ILE A N 1
ATOM 632 C CA . ILE A 1 101 ? 8.799 43.638 24.319 1.00 10.49 304 ILE A CA 1
ATOM 633 C C . ILE A 1 101 ? 7.909 42.530 23.727 1.00 12.07 304 ILE A C 1
ATOM 634 O O . ILE A 1 101 ? 7.830 41.424 24.230 1.00 14.01 304 ILE A O 1
ATOM 639 N N . LEU A 1 102 ? 7.213 42.875 22.635 1.00 11.66 305 LEU A N 1
ATOM 640 C CA . LEU A 1 102 ? 6.292 41.923 21.996 1.00 12.60 305 LEU A CA 1
ATOM 641 C C . LEU A 1 102 ? 7.026 40.701 21.548 1.00 16.65 305 LEU A C 1
ATOM 642 O O . LEU A 1 102 ? 6.563 39.578 21.740 1.00 18.32 305 LEU A O 1
ATOM 647 N N . GLU A 1 103 ? 8.184 40.911 20.935 1.00 14.33 306 GLU A N 1
ATOM 648 C CA . GLU A 1 103 ? 8.940 39.779 20.469 1.00 19.36 306 GLU A CA 1
ATOM 649 C C . GLU A 1 103 ? 9.576 38.970 21.590 1.00 19.16 306 GLU A C 1
ATOM 650 O O . GLU A 1 103 ? 9.599 37.740 21.525 1.00 20.10 306 GLU A O 1
ATOM 656 N N . ALA A 1 104 ? 10.069 39.650 22.615 1.00 13.37 307 ALA A N 1
ATOM 657 C CA . ALA A 1 104 ? 10.696 38.916 23.738 1.00 13.36 307 ALA A CA 1
ATOM 658 C C . ALA A 1 104 ? 9.732 38.063 24.535 1.00 17.44 307 ALA A C 1
ATOM 659 O O . ALA A 1 104 ? 10.128 37.093 25.181 1.00 15.24 307 ALA A O 1
ATOM 661 N N . THR A 1 105 ? 8.459 38.424 24.537 1.00 13.61 308 THR A N 1
ATOM 662 C CA . THR A 1 105 ? 7.499 37.829 25.471 1.00 14.87 308 THR A CA 1
ATOM 663 C C . THR A 1 105 ? 6.473 36.963 24.737 1.00 16.15 308 THR A C 1
ATOM 664 O O . THR A 1 105 ? 5.503 36.527 25.325 1.00 16.91 308 THR A O 1
ATOM 668 N N . GLY A 1 106 ? 6.733 36.674 23.464 1.00 19.26 309 GLY A N 1
ATOM 669 C CA . GLY A 1 106 ? 5.817 35.870 22.670 1.00 23.27 309 GLY A CA 1
ATOM 670 C C . GLY A 1 106 ? 5.440 34.512 23.230 1.00 23.72 309 GLY A C 1
ATOM 671 O O . GLY A 1 106 ? 4.293 34.117 23.079 1.00 26.66 309 GLY A O 1
ATOM 672 N N . ALA A 1 107 ? 6.375 33.816 23.883 1.00 21.91 310 ALA A N 1
ATOM 673 C CA . ALA A 1 107 ? 6.120 32.471 24.399 1.00 27.06 310 ALA A CA 1
ATOM 674 C C . ALA A 1 107 ? 5.412 32.503 25.748 1.00 26.75 310 ALA A C 1
ATOM 675 O O . ALA A 1 107 ? 5.065 31.466 26.301 1.00 25.16 310 ALA A O 1
ATOM 677 N N . ALA A 1 108 ? 5.195 33.694 26.295 1.00 20.28 311 ALA A N 1
ATOM 678 C CA . ALA A 1 108 ? 4.570 33.780 27.621 1.00 21.46 311 ALA A CA 1
ATOM 679 C C . ALA A 1 108 ? 3.077 34.005 27.518 1.00 20.09 311 ALA A C 1
ATOM 680 O O . ALA A 1 108 ? 2.651 34.838 26.712 1.00 21.50 311 ALA A O 1
ATOM 682 N N . THR A 1 109 ? 2.282 33.383 28.399 1.00 16.70 312 THR A N 1
ATOM 683 C CA . THR A 1 109 ? 0.861 33.695 28.406 1.00 17.47 312 THR A CA 1
ATOM 684 C C . THR A 1 109 ? 0.488 34.754 29.417 1.00 15.80 312 THR A C 1
ATOM 685 O O . THR A 1 109 ? -0.595 35.346 29.370 1.00 19.18 312 THR A O 1
ATOM 689 N N . LYS A 1 110 ? 1.398 34.998 30.351 1.00 16.65 313 LYS A N 1
ATOM 690 C CA . LYS A 1 110 ? 1.218 36.025 31.393 1.00 15.30 313 LYS A CA 1
ATOM 691 C C . LYS A 1 110 ? 2.427 36.953 31.351 1.00 14.57 313 LYS A C 1
ATOM 692 O O . LYS A 1 110 ? 3.557 36.483 31.315 1.00 15.19 313 LYS A O 1
ATOM 698 N N . ILE A 1 111 ? 2.159 38.250 31.310 1.00 13.30 314 ILE A N 1
ATOM 699 C CA . ILE A 1 111 ? 3.207 39.225 31.119 1.00 12.57 314 ILE A CA 1
ATOM 700 C C . ILE A 1 111 ? 3.140 40.276 32.212 1.00 12.99 314 ILE A C 1
ATOM 701 O O . ILE A 1 111 ? 2.042 40.756 32.589 1.00 13.05 314 ILE A O 1
ATOM 706 N N . HIS A 1 112 ? 4.303 40.659 32.729 1.00 11.02 315 HIS A N 1
ATOM 707 C CA . HIS A 1 112 ? 4.350 41.710 33.743 1.00 11.13 315 HIS A CA 1
ATOM 708 C C . HIS A 1 112 ? 5.291 42.788 33.254 1.00 9.43 315 HIS A C 1
ATOM 709 O O . HIS A 1 112 ? 6.493 42.528 33.084 1.00 11.31 315 HIS A O 1
ATOM 716 N N . ILE A 1 113 ? 4.782 43.985 33.015 1.00 10.33 316 ILE A N 1
ATOM 717 C CA . ILE A 1 113 ? 5.612 45.129 32.573 1.00 8.69 316 ILE A CA 1
ATOM 718 C C . ILE A 1 113 ? 6.024 45.986 33.785 1.00 12.92 316 ILE A C 1
ATOM 719 O O . ILE A 1 113 ? 5.164 46.362 34.569 1.00 10.59 316 ILE A O 1
ATOM 724 N N . VAL A 1 114 ? 7.304 46.283 33.930 1.00 8.48 317 VAL A N 1
ATOM 725 C CA . VAL A 1 114 ? 7.749 47.224 34.956 1.00 9.29 317 VAL A CA 1
ATOM 726 C C . VAL A 1 114 ? 8.216 48.466 34.281 1.00 10.85 317 VAL A C 1
ATOM 727 O O . VAL A 1 114 ? 9.197 48.446 33.548 1.00 13.12 317 VAL A O 1
ATOM 731 N N . ASP A 1 115 ? 7.507 49.567 34.480 1.00 10.31 318 ASP A N 1
ATOM 732 C CA . ASP A 1 115 ? 7.859 50.826 33.827 1.00 10.41 318 ASP A CA 1
ATOM 733 C C . ASP A 1 115 ? 8.531 51.784 34.804 1.00 13.23 318 ASP A C 1
ATOM 734 O O . ASP A 1 115 ? 7.845 52.357 35.696 1.00 12.32 318 ASP A O 1
ATOM 739 N N . PHE A 1 116 ? 9.866 51.951 34.680 1.00 11.09 319 PHE A N 1
ATOM 740 C CA . PHE A 1 116 ? 10.574 52.929 35.476 1.00 13.62 319 PHE A CA 1
ATOM 741 C C . PHE A 1 116 ? 10.492 54.262 34.783 1.00 16.25 319 PHE A C 1
ATOM 742 O O . PHE A 1 116 ? 11.182 54.528 33.772 1.00 15.97 319 PHE A O 1
ATOM 750 N N . GLY A 1 117 ? 9.555 55.079 35.243 1.00 13.20 320 GLY A N 1
ATOM 751 C CA . GLY A 1 117 ? 9.392 56.428 34.757 1.00 16.26 320 GLY A CA 1
ATOM 752 C C . GLY A 1 117 ? 8.180 56.543 33.848 1.00 20.38 320 GLY A C 1
ATOM 753 O O . GLY A 1 117 ? 8.256 57.136 32.800 1.00 17.18 320 GLY A O 1
ATOM 754 N N . ILE A 1 118 ? 7.032 56.013 34.264 1.00 14.37 321 ILE A N 1
ATOM 755 C CA . ILE A 1 118 ? 5.824 56.223 33.459 1.00 13.94 321 ILE A CA 1
ATOM 756 C C . ILE A 1 118 ? 5.367 57.690 33.457 1.00 16.27 321 ILE A C 1
ATOM 757 O O . ILE A 1 118 ? 5.466 58.371 34.450 1.00 15.77 321 ILE A O 1
ATOM 762 N N . VAL A 1 119 ? 4.900 58.191 32.309 1.00 16.79 322 VAL A N 1
ATOM 763 C CA . VAL A 1 119 ? 4.348 59.551 32.265 1.00 18.09 322 VAL A CA 1
ATOM 764 C C . VAL A 1 119 ? 2.817 59.447 32.117 1.00 22.80 322 VAL A C 1
ATOM 765 O O . VAL A 1 119 ? 2.094 59.671 33.047 1.00 25.04 322 VAL A O 1
ATOM 769 N N . GLN A 1 120 ? 2.338 59.038 30.963 1.00 18.73 323 GLN A N 1
ATOM 770 C CA . GLN A 1 120 ? 0.909 58.871 30.698 1.00 21.16 323 GLN A CA 1
ATOM 771 C C . GLN A 1 120 ? 0.779 57.409 30.211 1.00 19.21 323 GLN A C 1
ATOM 772 O O . GLN A 1 120 ? 1.718 56.623 30.152 1.00 25.57 323 GLN A O 1
ATOM 778 N N . GLY A 1 121 ? -0.400 57.018 29.879 1.00 19.84 324 GLY A N 1
ATOM 779 C CA . GLY A 1 121 ? -0.411 55.585 29.606 1.00 21.48 324 GLY A CA 1
ATOM 780 C C . GLY A 1 121 ? -0.177 55.143 28.169 1.00 15.18 324 GLY A C 1
ATOM 781 O O . GLY A 1 121 ? -0.289 53.968 27.871 1.00 12.62 324 GLY A O 1
ATOM 782 N N . ILE A 1 122 ? 0.150 56.066 27.280 1.00 12.79 325 ILE A N 1
ATOM 783 C CA . ILE A 1 122 ? -0.045 55.702 25.844 1.00 11.25 325 ILE A CA 1
ATOM 784 C C . ILE A 1 122 ? 0.880 54.581 25.372 1.00 11.05 325 ILE A C 1
ATOM 785 O O . ILE A 1 122 ? 0.461 53.742 24.558 1.00 12.62 325 ILE A O 1
ATOM 790 N N . GLN A 1 123 ? 2.120 54.498 25.915 1.00 7.32 326 GLN A N 1
ATOM 791 C CA . GLN A 1 123 ? 2.953 53.360 25.509 1.00 9.91 326 GLN A CA 1
ATOM 792 C C . GLN A 1 123 ? 2.249 52.035 25.790 1.00 11.47 326 GLN A C 1
ATOM 793 O O . GLN A 1 123 ? 2.299 51.073 25.023 1.00 12.90 326 GLN A O 1
ATOM 799 N N . TRP A 1 124 ? 1.601 51.959 26.971 1.00 7.84 327 TRP A N 1
ATOM 800 C CA . TRP A 1 124 ? 1.013 50.688 27.329 1.00 9.53 327 TRP A CA 1
ATOM 801 C C . TRP A 1 124 ? -0.308 50.440 26.674 1.00 7.84 327 TRP A C 1
ATOM 802 O O . TRP A 1 124 ? -0.661 49.289 26.470 1.00 10.93 327 TRP A O 1
ATOM 813 N N . ALA A 1 125 ? -1.029 51.486 26.334 1.00 11.05 328 ALA A N 1
ATOM 814 C CA . ALA A 1 125 ? -2.243 51.271 25.535 1.00 12.20 328 ALA A CA 1
ATOM 815 C C . ALA A 1 125 ? -1.846 50.693 24.159 1.00 10.99 328 ALA A C 1
ATOM 816 O O . ALA A 1 125 ? -2.443 49.718 23.685 1.00 10.52 328 ALA A O 1
ATOM 818 N N . ALA A 1 126 ? -0.768 51.242 23.594 1.00 10.48 329 ALA A N 1
ATOM 819 C CA . ALA A 1 126 ? -0.278 50.706 22.328 1.00 10.37 329 ALA A CA 1
ATOM 820 C C . ALA A 1 126 ? 0.171 49.247 22.466 1.00 10.58 329 ALA A C 1
ATOM 821 O O . ALA A 1 126 ? -0.091 48.369 21.587 1.00 10.98 329 ALA A O 1
ATOM 823 N N . LEU A 1 127 ? 0.891 48.949 23.551 1.00 10.18 330 LEU A N 1
ATOM 824 C CA . LEU A 1 127 ? 1.354 47.599 23.732 1.00 9.33 330 LEU A CA 1
ATOM 825 C C . LEU A 1 127 ? 0.174 46.631 23.952 1.00 10.62 330 LEU A C 1
ATOM 826 O O . LEU A 1 127 ? 0.173 45.517 23.457 1.00 12.33 330 LEU A O 1
ATOM 831 N N . LEU A 1 128 ? -0.810 47.053 24.725 1.00 10.37 331 LEU A N 1
ATOM 832 C CA . LEU A 1 128 ? -1.982 46.176 24.949 1.00 10.31 331 LEU A CA 1
ATOM 833 C C . LEU A 1 128 ? -2.650 45.831 23.606 1.00 12.56 331 LEU A C 1
ATOM 834 O O . LEU A 1 128 ? -2.996 44.689 23.327 1.00 14.45 331 LEU A O 1
ATOM 839 N N . GLN A 1 129 ? -2.849 46.849 22.796 1.00 11.57 332 GLN A N 1
ATOM 840 C CA . GLN A 1 129 ? -3.429 46.586 21.457 1.00 13.25 332 GLN A CA 1
ATOM 841 C C . GLN A 1 129 ? -2.596 45.589 20.648 1.00 15.20 332 GLN A C 1
ATOM 842 O O . GLN A 1 129 ? -3.115 44.607 20.021 1.00 17.13 332 GLN A O 1
ATOM 848 N N . ALA A 1 130 ? -1.274 45.801 20.683 1.00 13.29 333 ALA A N 1
ATOM 849 C CA . ALA A 1 130 ? -0.375 44.887 19.974 1.00 12.87 333 ALA A CA 1
ATOM 850 C C . ALA A 1 130 ? -0.386 43.469 20.529 1.00 15.95 333 ALA A C 1
ATOM 851 O O . ALA A 1 130 ? -0.429 42.517 19.760 1.00 17.59 333 ALA A O 1
ATOM 853 N N . LEU A 1 131 ? -0.373 43.306 21.860 1.00 13.23 334 LEU A N 1
ATOM 854 C CA . LEU A 1 131 ? -0.425 41.997 22.486 1.00 15.03 334 LEU A CA 1
ATOM 855 C C . LEU A 1 131 ? -1.728 41.289 22.118 1.00 17.08 334 LEU A C 1
ATOM 856 O O . LEU A 1 131 ? -1.744 40.065 21.953 1.00 17.67 334 LEU A O 1
ATOM 861 N N . ALA A 1 132 ? -2.805 42.064 21.987 1.00 17.92 335 ALA A N 1
ATOM 862 C CA . ALA A 1 132 ? -4.105 41.425 21.756 1.00 21.50 335 ALA A CA 1
ATOM 863 C C . ALA A 1 132 ? -4.090 40.796 20.413 1.00 23.74 335 ALA A C 1
ATOM 864 O O . ALA A 1 132 ? -4.772 39.790 20.208 1.00 25.24 335 ALA A O 1
ATOM 866 N N . THR A 1 133 ? -3.330 41.393 19.493 1.00 25.21 336 THR A N 1
ATOM 867 C CA . THR A 1 133 ? -3.276 40.821 18.155 1.00 31.04 336 THR A CA 1
ATOM 868 C C . THR A 1 133 ? -1.965 40.074 17.768 1.00 32.71 336 THR A C 1
ATOM 869 O O . THR A 1 133 ? -1.682 39.840 16.581 1.00 25.49 336 THR A O 1
ATOM 873 N N . ARG A 1 134 ? -1.183 39.631 18.756 1.00 22.35 337 ARG A N 1
ATOM 874 C CA . ARG A 1 134 ? 0.121 39.041 18.421 1.00 19.54 337 ARG A CA 1
ATOM 875 C C . ARG A 1 134 ? -0.023 37.601 17.897 1.00 21.21 337 ARG A C 1
ATOM 876 O O . ARG A 1 134 ? -1.022 36.944 18.152 1.00 22.26 337 ARG A O 1
ATOM 884 N N . PRO A 1 135 ? 0.989 37.077 17.185 1.00 22.83 338 PRO A N 1
ATOM 885 C CA . PRO A 1 135 ? 0.882 35.745 16.549 1.00 27.09 338 PRO A CA 1
ATOM 886 C C . PRO A 1 135 ? 0.564 34.627 17.488 1.00 33.89 338 PRO A C 1
ATOM 887 O O . PRO A 1 135 ? -0.186 33.708 17.165 1.00 29.21 338 PRO A O 1
ATOM 891 N N . GLU A 1 136 ? 1.117 34.678 18.692 1.00 26.01 339 GLU A N 1
ATOM 892 C CA . GLU A 1 136 ? 0.906 33.586 19.598 1.00 24.33 339 GLU A CA 1
ATOM 893 C C . GLU A 1 136 ? -0.470 33.586 20.251 1.00 25.24 339 GLU A C 1
ATOM 894 O O . GLU A 1 136 ? -0.795 32.694 21.026 1.00 30.76 339 GLU A O 1
ATOM 900 N N . GLY A 1 137 ? -1.271 34.598 19.973 1.00 24.29 340 GLY A N 1
ATOM 901 C CA . GLY A 1 137 ? -2.578 34.736 20.598 1.00 25.91 340 GLY A CA 1
ATOM 902 C C . GLY A 1 137 ? -2.490 35.604 21.857 1.00 22.39 340 GLY A C 1
ATOM 903 O O . GLY A 1 137 ? -1.452 35.670 22.520 1.00 18.59 340 GLY A O 1
ATOM 904 N N . LYS A 1 138 ? -3.585 36.278 22.166 1.00 19.50 341 LYS A N 1
ATOM 905 C CA . LYS A 1 138 ? -3.636 37.211 23.273 1.00 21.92 341 LYS A CA 1
ATOM 906 C C . LYS A 1 138 ? -3.219 36.586 24.608 1.00 21.84 341 LYS A C 1
ATOM 907 O O . LYS A 1 138 ? -3.616 35.473 24.934 1.00 20.01 341 LYS A O 1
ATOM 913 N N . PRO A 1 139 ? -2.416 37.299 25.410 1.00 16.04 342 PRO A N 1
ATOM 914 C CA . PRO A 1 139 ? -2.062 36.788 26.749 1.00 14.18 342 PRO A CA 1
ATOM 915 C C . PRO A 1 139 ? -3.279 36.590 27.644 1.00 16.63 342 PRO A C 1
ATOM 916 O O . PRO A 1 139 ? -4.253 37.279 27.440 1.00 18.66 342 PRO A O 1
ATOM 920 N N . THR A 1 140 ? -3.197 35.725 28.634 1.00 17.74 343 THR A N 1
ATOM 921 C CA . THR A 1 140 ? -4.320 35.603 29.562 1.00 19.31 343 THR A CA 1
ATOM 922 C C . THR A 1 140 ? -4.260 36.634 30.678 1.00 23.38 343 THR A C 1
ATOM 923 O O . THR A 1 140 ? -5.261 36.912 31.299 1.00 22.85 343 THR A O 1
ATOM 927 N N . ARG A 1 141 ? -3.091 37.223 30.941 1.00 16.72 344 ARG A N 1
ATOM 928 C CA . ARG A 1 141 ? -3.038 38.269 31.952 1.00 17.26 344 ARG A CA 1
ATOM 929 C C . ARG A 1 141 ? -1.881 39.219 31.640 1.00 14.25 344 ARG A C 1
ATOM 930 O O . ARG A 1 141 ? -0.775 38.768 31.290 1.00 15.95 344 ARG A O 1
ATOM 938 N N . ILE A 1 142 ? -2.148 40.511 31.798 1.00 13.53 345 ILE A N 1
ATOM 939 C CA . ILE A 1 142 ? -1.106 41.525 31.700 1.00 12.20 345 ILE A CA 1
ATOM 940 C C . ILE A 1 142 ? -1.146 42.383 32.972 1.00 15.78 345 ILE A C 1
ATOM 941 O O . ILE A 1 142 ? -2.219 42.941 33.321 1.00 14.68 345 ILE A O 1
ATOM 946 N N . ARG A 1 143 ? 0.009 42.478 33.659 1.00 11.26 346 ARG A N 1
ATOM 947 C CA . ARG A 1 143 ? 0.131 43.366 34.805 1.00 11.20 346 ARG A CA 1
ATOM 948 C C . ARG A 1 143 ? 1.142 44.450 34.506 1.00 10.48 346 ARG A C 1
ATOM 949 O O . ARG A 1 143 ? 2.125 44.199 33.803 1.00 10.79 346 ARG A O 1
ATOM 957 N N . ILE A 1 144 ? 0.891 45.660 34.963 1.00 11.39 347 ILE A N 1
ATOM 958 C CA . ILE A 1 144 ? 1.849 46.749 34.834 1.00 9.19 347 ILE A CA 1
ATOM 959 C C . ILE A 1 144 ? 2.142 47.342 36.215 1.00 13.03 347 ILE A C 1
ATOM 960 O O . ILE A 1 144 ? 1.228 47.608 37.003 1.00 11.34 347 ILE A O 1
ATOM 965 N N . THR A 1 145 ? 3.426 47.468 36.529 1.00 11.27 348 THR A N 1
ATOM 966 C CA . THR A 1 145 ? 3.844 48.161 37.752 1.00 12.24 348 THR A CA 1
ATOM 967 C C . THR A 1 145 ? 4.537 49.446 37.344 1.00 12.69 348 THR A C 1
ATOM 968 O O . THR A 1 145 ? 5.527 49.399 36.611 1.00 12.79 348 THR A O 1
ATOM 972 N N . GLY A 1 146 ? 4.012 50.593 37.752 1.00 11.16 349 GLY A N 1
ATOM 973 C CA . GLY A 1 146 ? 4.574 51.830 37.254 1.00 12.75 349 GLY A CA 1
ATOM 974 C C . GLY A 1 146 ? 5.227 52.702 38.311 1.00 14.87 349 GLY A C 1
ATOM 975 O O . GLY A 1 146 ? 4.615 52.987 39.343 1.00 15.12 349 GLY A O 1
ATOM 976 N N . VAL A 1 147 ? 6.463 53.123 38.051 1.00 11.50 350 VAL A N 1
ATOM 977 C CA . VAL A 1 147 ? 7.175 54.113 38.865 1.00 11.49 350 VAL A CA 1
ATOM 978 C C . VAL A 1 147 ? 7.033 55.442 38.140 1.00 15.32 350 VAL A C 1
ATOM 979 O O . VAL A 1 147 ? 7.433 55.571 36.945 1.00 14.68 350 VAL A O 1
ATOM 983 N N . PRO A 1 148 ? 6.497 56.471 38.816 1.00 13.76 351 PRO A N 1
ATOM 984 C CA . PRO A 1 148 ? 6.171 57.701 38.090 1.00 14.00 351 PRO A CA 1
ATOM 985 C C . PRO A 1 148 ? 7.428 58.437 37.647 1.00 16.90 351 PRO A C 1
ATOM 986 O O . PRO A 1 148 ? 8.420 58.551 38.358 1.00 17.13 351 PRO A O 1
ATOM 990 N N . SER A 1 149 ? 7.367 58.954 36.440 1.00 16.91 352 SER A N 1
ATOM 991 C CA . SER A 1 149 ? 8.442 59.792 35.924 1.00 16.64 352 SER A CA 1
ATOM 992 C C . SER A 1 149 ? 8.597 61.105 36.704 1.00 18.45 352 SER A C 1
ATOM 993 O O . SER A 1 149 ? 7.595 61.669 37.163 1.00 21.02 352 SER A O 1
ATOM 996 N N . PRO A 1 150 ? 9.835 61.626 36.821 1.00 20.60 353 PRO A N 1
ATOM 997 C CA . PRO A 1 150 ? 10.022 62.950 37.419 1.00 24.85 353 PRO A CA 1
ATOM 998 C C . PRO A 1 150 ? 9.204 64.015 36.686 1.00 23.50 353 PRO A C 1
ATOM 999 O O . PRO A 1 150 ? 8.873 65.044 37.296 1.00 30.92 353 PRO A O 1
ATOM 1003 N N . LEU A 1 151 ? 8.876 63.796 35.415 1.00 24.86 354 LEU A N 1
ATOM 1004 C CA . LEU A 1 151 ? 8.031 64.753 34.669 1.00 28.98 354 LEU A CA 1
ATOM 1005 C C . LEU A 1 151 ? 6.668 64.967 35.338 1.00 34.88 354 LEU A C 1
ATOM 1006 O O . LEU A 1 151 ? 6.065 66.038 35.203 1.00 35.40 354 LEU A O 1
ATOM 1011 N N . LEU A 1 152 ? 6.173 63.963 36.068 1.00 27.69 355 LEU A N 1
ATOM 1012 C CA . LEU A 1 152 ? 4.894 64.138 36.785 1.00 27.88 355 LEU A CA 1
ATOM 1013 C C . LEU A 1 152 ? 4.998 64.959 38.084 1.00 33.77 355 LEU A C 1
ATOM 1014 O O . LEU A 1 152 ? 3.986 65.211 38.744 1.00 35.69 355 LEU A O 1
ATOM 1019 N N . GLY A 1 153 ? 6.206 65.362 38.468 1.00 34.24 356 GLY A N 1
ATOM 1020 C CA . GLY A 1 153 ? 6.389 66.167 39.667 1.00 35.66 356 GLY A CA 1
ATOM 1021 C C . GLY A 1 153 ? 6.267 65.442 40.991 1.00 39.59 356 GLY A C 1
ATOM 1022 O O . GLY A 1 153 ? 6.120 64.210 41.054 1.00 33.14 356 GLY A O 1
ATOM 1023 N N . PRO A 1 154 ? 6.320 66.206 42.091 1.00 34.71 357 PRO A N 1
ATOM 1024 C CA . PRO A 1 154 ? 6.252 65.631 43.433 1.00 33.58 357 PRO A CA 1
ATOM 1025 C C . PRO A 1 154 ? 4.839 65.212 43.813 1.00 31.19 357 PRO A C 1
ATOM 1026 O O . PRO A 1 154 ? 4.639 64.568 44.867 1.00 32.97 357 PRO A O 1
ATOM 1030 N N . GLN A 1 155 ? 3.864 65.574 42.987 1.00 27.64 358 GLN A N 1
ATOM 1031 C CA . GLN A 1 155 ? 2.481 65.236 43.286 1.00 29.50 358 GLN A CA 1
ATOM 1032 C C . GLN A 1 155 ? 1.837 64.425 42.179 1.00 19.94 358 GLN A C 1
ATOM 1033 O O . GLN A 1 155 ? 0.942 64.913 41.533 1.00 24.08 358 GLN A O 1
ATOM 1039 N N . PRO A 1 156 ? 2.324 63.187 41.949 1.00 23.06 359 PRO A N 1
ATOM 1040 C CA . PRO A 1 156 ? 1.829 62.427 40.781 1.00 19.71 359 PRO A CA 1
ATOM 1041 C C . PRO A 1 156 ? 0.532 61.640 40.985 1.00 21.26 359 PRO A C 1
ATOM 1042 O O . PRO A 1 156 ? 0.056 61.014 40.052 1.00 16.23 359 PRO A O 1
ATOM 1046 N N . ALA A 1 157 ? -0.064 61.657 42.161 1.00 19.83 360 ALA A N 1
ATOM 1047 C CA . ALA A 1 157 ? -1.183 60.764 42.394 1.00 18.23 360 ALA A CA 1
ATOM 1048 C C . ALA A 1 157 ? -2.385 60.953 41.480 1.00 18.66 360 ALA A C 1
ATOM 1049 O O . ALA A 1 157 ? -2.930 59.954 41.006 1.00 16.99 360 ALA A O 1
ATOM 1051 N N . ALA A 1 158 ? -2.813 62.190 41.206 1.00 16.83 361 ALA A N 1
ATOM 1052 C CA . ALA A 1 158 ? -4.008 62.378 40.383 1.00 15.59 361 ALA A CA 1
ATOM 1053 C C . ALA A 1 158 ? -3.730 61.852 38.971 1.00 15.11 361 ALA A C 1
ATOM 1054 O O . ALA A 1 158 ? -4.565 61.172 38.352 1.00 15.13 361 ALA A O 1
ATOM 1056 N N . SER A 1 159 ? -2.534 62.157 38.512 1.00 16.04 362 SER A N 1
ATOM 1057 C CA . SER A 1 159 ? -2.168 61.761 37.138 1.00 19.11 362 SER A CA 1
ATOM 1058 C C . SER A 1 159 ? -2.099 60.217 37.028 1.00 16.03 362 SER A C 1
ATOM 1059 O O . SER A 1 159 ? -2.648 59.625 36.107 1.00 14.31 362 SER A O 1
ATOM 1062 N N . LEU A 1 160 ? -1.463 59.570 38.017 1.00 15.98 363 LEU A N 1
ATOM 1063 C CA . LEU A 1 160 ? -1.356 58.109 37.987 1.00 13.29 363 LEU A CA 1
ATOM 1064 C C . LEU A 1 160 ? -2.672 57.440 38.090 1.00 13.86 363 LEU A C 1
ATOM 1065 O O . LEU A 1 160 ? -2.928 56.461 37.438 1.00 10.23 363 LEU A O 1
ATOM 1070 N N . ALA A 1 161 ? -3.525 57.907 39.005 1.00 12.21 364 ALA A N 1
ATOM 1071 C CA . ALA A 1 161 ? -4.840 57.306 39.115 1.00 12.04 364 ALA A CA 1
ATOM 1072 C C . ALA A 1 161 ? -5.637 57.418 37.826 1.00 12.24 364 ALA A C 1
ATOM 1073 O O . ALA A 1 161 ? -6.362 56.513 37.448 1.00 12.65 364 ALA A O 1
ATOM 1075 N N . ALA A 1 162 ? -5.535 58.570 37.176 1.00 13.11 365 ALA A N 1
ATOM 1076 C CA . ALA A 1 162 ? -6.282 58.716 35.929 1.00 15.14 365 ALA A CA 1
ATOM 1077 C C . ALA A 1 162 ? -5.734 57.771 34.839 1.00 11.79 365 ALA A C 1
ATOM 1078 O O . ALA A 1 162 ? -6.493 57.240 34.053 1.00 12.78 365 ALA A O 1
ATOM 1080 N N . THR A 1 163 ? -4.414 57.652 34.784 1.00 13.55 366 THR A N 1
ATOM 1081 C CA . THR A 1 163 ? -3.781 56.698 33.833 1.00 11.87 366 THR A CA 1
ATOM 1082 C C . THR A 1 163 ? -4.194 55.247 34.133 1.00 12.76 366 THR A C 1
ATOM 1083 O O . THR A 1 163 ? -4.460 54.446 33.262 1.00 10.34 366 THR A O 1
ATOM 1087 N N . ASN A 1 164 ? -4.199 54.890 35.414 1.00 9.14 367 ASN A N 1
ATOM 1088 C CA . ASN A 1 164 ? -4.666 53.593 35.808 1.00 9.96 367 ASN A CA 1
ATOM 1089 C C . ASN A 1 164 ? -6.064 53.309 35.307 1.00 12.30 367 ASN A C 1
ATOM 1090 O O . ASN A 1 164 ? -6.337 52.282 34.676 1.00 10.79 367 ASN A O 1
ATOM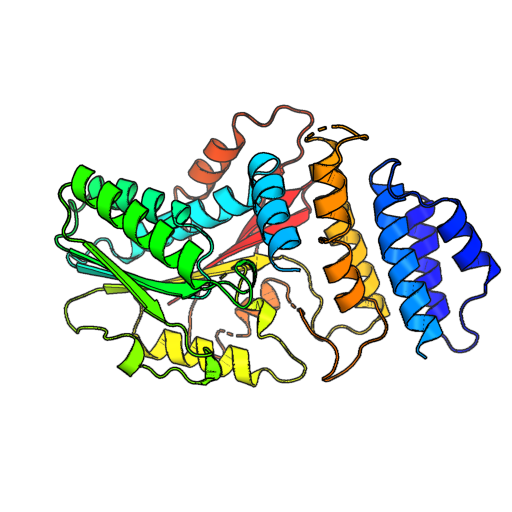 1095 N N . THR A 1 165 ? -6.977 54.230 35.601 1.00 9.40 368 THR A N 1
ATOM 1096 C CA . THR A 1 165 ? -8.345 54.084 35.126 1.00 10.75 368 THR A CA 1
ATOM 1097 C C . THR A 1 165 ? -8.431 53.964 33.627 1.00 11.36 368 THR A C 1
ATOM 1098 O O . THR A 1 165 ? -9.092 53.075 33.110 1.00 12.92 368 THR A O 1
ATOM 1102 N N . ARG A 1 166 ? -7.691 54.828 32.953 1.00 10.19 369 ARG A N 1
ATOM 1103 C CA . ARG A 1 166 ? -7.757 54.805 31.501 1.00 11.24 369 ARG A CA 1
ATOM 1104 C C . ARG A 1 166 ? -7.240 53.491 30.908 1.00 12.12 369 ARG A C 1
ATOM 1105 O O . ARG A 1 166 ? -7.844 52.938 29.977 1.00 13.35 369 ARG A O 1
ATOM 1113 N N . LEU A 1 167 ? -6.122 52.974 31.435 1.00 10.61 370 LEU A N 1
ATOM 1114 C CA . LEU A 1 167 ? -5.609 51.707 30.942 1.00 10.27 370 LEU A CA 1
ATOM 1115 C C . LEU A 1 167 ? -6.510 50.523 31.274 1.00 10.90 370 LEU A C 1
ATOM 1116 O O . LEU A 1 167 ? -6.685 49.599 30.483 1.00 10.81 370 LEU A O 1
ATOM 1121 N N . ARG A 1 168 ? -7.114 50.540 32.475 1.00 10.63 371 ARG A N 1
ATOM 1122 C CA . ARG A 1 168 ? -8.009 49.437 32.817 1.00 9.36 371 ARG A CA 1
ATOM 1123 C C . ARG A 1 168 ? -9.262 49.461 31.939 1.00 10.10 371 ARG A C 1
ATOM 1124 O O . ARG A 1 168 ? -9.724 48.402 31.503 1.00 13.43 371 ARG A O 1
ATOM 1132 N N . ASP A 1 169 ? -9.776 50.660 31.635 1.00 13.12 372 ASP A N 1
ATOM 1133 C CA . ASP A 1 169 ? -10.967 50.754 30.728 1.00 13.21 372 ASP A CA 1
ATOM 1134 C C . ASP A 1 169 ? -10.601 50.227 29.330 1.00 16.03 372 ASP A C 1
ATOM 1135 O O . ASP A 1 169 ? -11.359 49.502 28.645 1.00 12.29 372 ASP A O 1
ATOM 1140 N N . PHE A 1 170 ? -9.367 50.562 28.904 1.00 13.21 373 PHE A N 1
ATOM 1141 C CA . PHE A 1 170 ? -8.924 50.078 27.577 1.00 12.24 373 PHE A CA 1
ATOM 1142 C C . PHE A 1 170 ? -8.790 48.574 27.493 1.00 12.73 373 PHE A C 1
ATOM 1143 O O . PHE A 1 170 ? -9.208 47.890 26.512 1.00 12.95 373 PHE A O 1
ATOM 1151 N N . ALA A 1 171 ? -8.192 47.999 28.546 1.00 11.02 374 ALA A N 1
ATOM 1152 C CA . ALA A 1 171 ? -8.026 46.569 28.593 1.00 10.53 374 ALA A CA 1
ATOM 1153 C C . ALA A 1 171 ? -9.391 45.852 28.567 1.00 9.13 374 ALA A C 1
ATOM 1154 O O . ALA A 1 171 ? -9.479 44.748 28.041 1.00 12.84 374 ALA A O 1
ATOM 1156 N N . LYS A 1 172 ? -10.398 46.445 29.224 1.00 11.29 375 LYS A N 1
ATOM 1157 C CA . LYS A 1 172 ? -11.756 45.833 29.118 1.00 14.20 375 LYS A CA 1
ATOM 1158 C C . LYS A 1 172 ? -12.203 45.694 27.649 1.00 15.19 375 LYS A C 1
ATOM 1159 O O . LYS A 1 172 ? -12.791 44.656 27.267 1.00 14.57 375 LYS A O 1
ATOM 1165 N N . LEU A 1 173 ? -11.870 46.705 26.844 1.00 13.87 376 LEU A N 1
ATOM 1166 C CA . LEU A 1 173 ? -12.254 46.655 25.410 1.00 16.12 376 LEU A CA 1
ATOM 1167 C C . LEU A 1 173 ? -11.450 45.646 24.592 1.00 19.48 376 LEU A C 1
ATOM 1168 O O . LEU A 1 173 ? -11.781 45.368 23.438 1.00 18.31 376 LEU A O 1
ATOM 1173 N N . LEU A 1 174 ? -10.377 45.101 25.183 1.00 13.71 377 LEU A N 1
ATOM 1174 C CA . LEU A 1 174 ? -9.672 43.965 24.584 1.00 12.21 377 LEU A CA 1
ATOM 1175 C C . LEU A 1 174 ? -10.011 42.601 25.117 1.00 17.12 377 LEU A C 1
ATOM 1176 O O . LEU A 1 174 ? -9.478 41.610 24.619 1.00 15.88 377 LEU A O 1
ATOM 1181 N N . GLY A 1 175 ? -10.807 42.531 26.199 1.00 12.79 378 GLY A N 1
ATOM 1182 C CA . GLY A 1 175 ? -11.144 41.237 26.741 1.00 14.96 378 GLY A CA 1
ATOM 1183 C C . GLY A 1 175 ? -9.955 40.612 27.447 1.00 17.87 378 GLY A C 1
ATOM 1184 O O . GLY A 1 175 ? -9.851 39.390 27.522 1.00 17.30 378 GLY A O 1
ATOM 1185 N N . VAL A 1 176 ? -9.044 41.429 27.950 1.00 15.47 379 VAL A N 1
ATOM 1186 C CA . VAL A 1 176 ? -7.861 40.824 28.642 1.00 15.50 379 VAL A CA 1
ATOM 1187 C C . VAL A 1 176 ? -7.827 41.151 30.114 1.00 18.59 379 VAL A C 1
ATOM 1188 O O . VAL A 1 176 ? -8.169 42.279 30.498 1.00 17.13 379 VAL A O 1
ATOM 1192 N N . ASP A 1 177 ? -7.458 40.148 30.933 1.00 14.35 380 ASP A N 1
ATOM 1193 C CA . ASP A 1 177 ? -7.309 40.369 32.396 1.00 17.44 380 ASP A CA 1
ATOM 1194 C C . ASP A 1 177 ? -6.123 41.298 32.600 1.00 15.76 380 ASP A C 1
ATOM 1195 O O . ASP A 1 177 ? -5.045 41.036 32.043 1.00 16.18 380 ASP A O 1
ATOM 1200 N N . PHE A 1 178 ? -6.329 42.376 33.350 1.00 13.58 381 PHE A N 1
ATOM 1201 C CA . PHE A 1 178 ? -5.314 43.432 33.413 1.00 15.03 381 PHE A CA 1
ATOM 1202 C C . PHE A 1 178 ? -5.226 44.031 34.819 1.00 16.21 381 PHE A C 1
ATOM 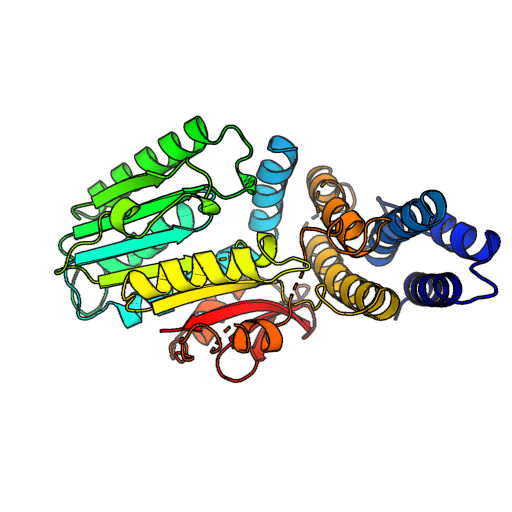1203 O O . PHE A 1 178 ? -6.238 44.246 35.462 1.00 13.70 381 PHE A O 1
ATOM 1211 N N . GLU A 1 179 ? -4.024 44.403 35.252 1.00 12.36 382 GLU A N 1
ATOM 1212 C CA . GLU A 1 179 ? -3.859 45.154 36.499 1.00 11.53 382 GLU A CA 1
ATOM 1213 C C . GLU A 1 179 ? -2.785 46.211 36.306 1.00 12.29 382 GLU A C 1
ATOM 1214 O O . GLU A 1 179 ? -1.817 45.956 35.590 1.00 11.41 382 GLU A O 1
ATOM 1220 N N . PHE A 1 180 ? -2.941 47.337 36.973 1.00 12.27 383 PHE A N 1
ATOM 1221 C CA . PHE A 1 180 ? -1.922 48.410 37.026 1.00 11.83 383 PHE A CA 1
ATOM 1222 C C . PHE A 1 180 ? -1.787 48.821 38.487 1.00 12.28 383 PHE A C 1
ATOM 1223 O O . PHE A 1 180 ? -2.821 49.076 39.151 1.00 13.15 383 PHE A O 1
ATOM 1231 N N . VAL A 1 181 ? -0.547 48.903 38.969 1.00 9.12 384 VAL A N 1
ATOM 1232 C CA . VAL A 1 181 ? -0.319 49.495 40.293 1.00 11.36 384 VAL A CA 1
ATOM 1233 C C . VAL A 1 181 ? 0.872 50.431 40.235 1.00 10.44 384 VAL A C 1
ATOM 1234 O O . VAL A 1 181 ? 1.783 50.203 39.414 1.00 10.94 384 VAL A O 1
ATOM 1238 N N . PRO A 1 182 ? 0.893 51.482 41.052 1.00 10.33 385 PRO A N 1
ATOM 1239 C CA . PRO A 1 182 ? 2.056 52.380 41.158 1.00 10.56 385 PRO A CA 1
ATOM 1240 C C . PRO A 1 182 ? 3.000 52.029 42.281 1.00 13.97 385 PRO A C 1
ATOM 1241 O O . PRO A 1 182 ? 2.587 51.346 43.218 1.00 12.64 385 PRO A O 1
ATOM 1245 N N . LEU A 1 183 ? 4.241 52.494 42.191 1.00 11.64 386 LEU A N 1
ATOM 1246 C CA . LEU A 1 183 ? 5.180 52.466 43.332 1.00 9.90 386 LEU A CA 1
ATOM 1247 C C . LEU A 1 183 ? 5.601 53.897 43.557 1.00 14.32 386 LEU A C 1
ATOM 1248 O O . LEU A 1 183 ? 6.270 54.494 42.708 1.00 11.89 386 LEU A O 1
ATOM 1253 N N . LEU A 1 184 ? 5.195 54.479 44.701 1.00 11.50 387 LEU A N 1
ATOM 1254 C CA . LEU A 1 184 ? 5.439 55.898 44.987 1.00 12.10 387 LEU A CA 1
ATOM 1255 C C . LEU A 1 184 ? 6.665 56.182 45.808 1.00 15.22 387 LEU A C 1
ATOM 1256 O O . LEU A 1 184 ? 7.057 57.350 45.887 1.00 15.34 387 LEU A O 1
ATOM 1261 N N . ARG A 1 185 ? 7.234 55.171 46.462 1.00 11.51 388 ARG A N 1
ATOM 1262 C CA . ARG A 1 185 ? 8.444 55.419 47.239 1.00 14.54 388 ARG A CA 1
ATOM 1263 C C . ARG A 1 185 ? 9.597 55.669 46.313 1.00 17.25 388 ARG A C 1
ATOM 1264 O O . ARG A 1 185 ? 9.565 55.217 45.170 1.00 12.57 388 ARG A O 1
ATOM 1272 N N . PRO A 1 186 ? 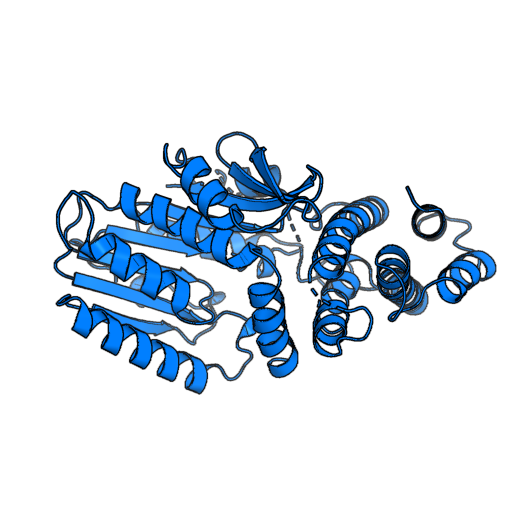10.619 56.414 46.795 1.00 15.50 389 PRO A N 1
ATOM 1273 C CA . PRO A 1 186 ? 11.829 56.629 45.963 1.00 17.55 389 PRO A CA 1
ATOM 1274 C C . PRO A 1 186 ? 12.453 55.348 45.481 1.00 16.43 389 PRO A C 1
ATOM 1275 O O . PRO A 1 186 ? 12.585 54.372 46.207 1.00 14.05 389 PRO A O 1
ATOM 1279 N N . VAL A 1 187 ? 12.917 55.358 44.231 1.00 13.99 390 VAL A N 1
ATOM 1280 C CA . VAL A 1 187 ? 13.430 54.111 43.646 1.00 12.63 390 VAL A CA 1
ATOM 1281 C C . VAL A 1 187 ? 14.606 53.576 44.413 1.00 15.42 390 VAL A C 1
ATOM 1282 O O . VAL A 1 187 ? 14.809 52.345 44.518 1.00 16.92 390 VAL A O 1
ATOM 1286 N N . HIS A 1 188 ? 15.385 54.484 44.991 1.00 20.71 391 HIS A N 1
ATOM 1287 C CA . HIS A 1 188 ? 16.529 54.034 45.803 1.00 29.30 391 HIS A CA 1
ATOM 1288 C C . HIS A 1 188 ? 16.122 53.269 47.054 1.00 26.36 391 HIS A C 1
ATOM 1289 O O . HIS A 1 188 ? 16.956 52.633 47.660 1.00 26.37 391 HIS A O 1
ATOM 1296 N N . GLU A 1 189 ? 14.847 53.292 47.443 1.00 20.30 392 GLU A N 1
ATOM 1297 C CA . GLU A 1 189 ? 14.396 52.461 48.535 1.00 22.32 392 GLU A CA 1
ATOM 1298 C C . GLU A 1 189 ? 13.694 51.187 48.155 1.00 21.11 392 GLU A C 1
ATOM 1299 O O . GLU A 1 189 ? 13.362 50.396 49.020 1.00 17.46 392 GLU A O 1
ATOM 1305 N N . LEU A 1 190 ? 13.416 50.986 46.868 1.00 15.71 393 LEU A N 1
ATOM 1306 C CA . LEU A 1 190 ? 12.663 49.807 46.450 1.00 15.64 393 LEU A CA 1
ATOM 1307 C C . LEU A 1 190 ? 13.575 48.557 46.439 1.00 18.43 393 LEU A C 1
ATOM 1308 O O . LEU A 1 190 ? 14.792 48.651 46.217 1.00 20.22 393 LEU A O 1
ATOM 1313 N N . ASN A 1 191 ? 12.965 47.396 46.600 1.00 16.17 394 ASN A N 1
ATOM 1314 C CA . ASN A 1 191 ? 13.640 46.085 46.549 1.00 21.89 394 ASN A CA 1
ATOM 1315 C C . ASN A 1 191 ? 12.867 45.171 45.629 1.00 15.67 394 ASN A C 1
ATOM 1316 O O . ASN A 1 191 ? 11.714 45.468 45.314 1.00 14.38 394 ASN A O 1
ATOM 1321 N N . LYS A 1 192 ? 13.482 44.044 45.270 1.00 16.45 395 LYS A N 1
ATOM 1322 C CA . LYS A 1 192 ? 12.814 43.081 44.391 1.00 13.89 395 LYS A CA 1
ATOM 1323 C C . LYS A 1 192 ? 11.422 42.720 44.898 1.00 13.60 395 LYS A C 1
ATOM 1324 O O . LYS A 1 192 ? 10.433 42.620 44.125 1.00 15.57 395 LYS A O 1
ATOM 1330 N N . SER A 1 193 ? 11.270 42.543 46.216 1.00 15.43 396 SER A N 1
ATOM 1331 C CA . SER A 1 193 ? 9.989 42.053 46.660 1.00 16.36 396 SER A CA 1
ATOM 1332 C C . SER A 1 193 ? 8.858 43.075 46.405 1.00 15.88 396 SER A C 1
ATOM 1333 O O . SER A 1 193 ? 7.689 42.706 46.366 1.00 16.72 396 SER A O 1
ATOM 1336 N N . ASP A 1 194 ? 9.209 44.354 46.276 1.00 14.41 397 ASP A N 1
ATOM 1337 C CA . ASP A 1 194 ? 8.201 45.403 46.035 1.00 14.54 397 ASP A CA 1
ATOM 1338 C C . ASP A 1 194 ? 7.509 45.272 44.704 1.00 15.72 397 ASP A C 1
ATOM 1339 O O . ASP A 1 194 ? 6.398 45.764 44.532 1.00 14.83 397 ASP A O 1
ATOM 1344 N N . PHE A 1 195 ? 8.142 44.552 43.771 1.00 12.78 398 PHE A N 1
ATOM 1345 C CA . PHE A 1 195 ? 7.525 44.443 42.442 1.00 15.50 398 PHE A CA 1
ATOM 1346 C C . PHE A 1 195 ? 6.552 43.283 42.330 1.00 15.99 398 PHE A C 1
ATOM 1347 O O . PHE A 1 195 ? 5.846 43.178 41.317 1.00 18.81 398 PHE A O 1
ATOM 1355 N N . LEU A 1 196 ? 6.512 42.406 43.354 1.00 14.43 399 LEU A N 1
ATOM 1356 C CA . LEU A 1 196 ? 5.518 41.325 43.414 1.00 15.60 399 LEU A CA 1
ATOM 1357 C C . LEU A 1 196 ? 5.524 40.467 42.127 1.00 19.91 399 LEU A C 1
ATOM 1358 O O . LEU A 1 196 ? 4.477 40.136 41.561 1.00 19.40 399 LEU A O 1
ATOM 1363 N N . VAL A 1 197 ? 6.723 40.108 41.675 1.00 19.63 400 VAL A N 1
ATOM 1364 C CA . VAL A 1 197 ? 6.863 39.274 40.473 1.00 20.32 400 VAL A CA 1
ATOM 1365 C C . VAL A 1 197 ? 6.501 37.848 40.823 1.00 22.70 400 VAL A C 1
ATOM 1366 O O . VAL A 1 197 ? 6.624 37.422 41.967 1.00 24.57 400 VAL A O 1
ATOM 1370 N N . GLU A 1 198 ? 5.943 37.139 39.857 1.00 20.15 401 GLU A N 1
ATOM 1371 C CA . GLU A 1 198 ? 5.485 35.754 40.051 1.00 19.96 401 GLU A CA 1
ATOM 1372 C C . GLU A 1 198 ? 6.208 34.831 39.097 1.00 23.62 401 GLU A C 1
ATOM 1373 O O . GLU A 1 198 ? 6.582 35.225 37.967 1.00 23.39 401 GLU A O 1
ATOM 1379 N N . PRO A 1 199 ? 6.409 33.587 39.527 1.00 33.61 402 PRO A N 1
ATOM 1380 C CA . PRO A 1 199 ? 7.246 32.687 38.731 1.00 39.77 402 PRO A CA 1
ATOM 1381 C C . PRO A 1 199 ? 6.617 32.323 37.368 1.00 32.26 402 PRO A C 1
ATOM 1382 O O . PRO A 1 199 ? 7.355 31.988 36.440 1.00 39.02 402 PRO A O 1
ATOM 1386 N N . ASP A 1 200 ? 5.300 32.442 37.215 1.00 24.13 403 ASP A N 1
ATOM 1387 C CA . ASP A 1 200 ? 4.705 32.017 35.945 1.00 28.11 403 ASP A CA 1
ATOM 1388 C C . ASP A 1 200 ? 4.497 33.144 34.914 1.00 27.35 403 ASP A C 1
ATOM 1389 O O . ASP A 1 200 ? 3.721 32.978 33.976 1.00 28.88 403 ASP A O 1
ATOM 1394 N N . GLU A 1 201 ? 5.170 34.285 35.065 1.00 25.90 404 GLU A N 1
ATOM 1395 C CA . GLU A 1 201 ? 4.895 35.385 34.147 1.00 19.20 404 GLU A CA 1
ATOM 1396 C C . GLU A 1 201 ? 6.224 35.826 33.568 1.00 17.87 404 GLU A C 1
ATOM 1397 O O . GLU A 1 201 ? 7.271 35.634 34.185 1.00 20.88 404 GLU A O 1
ATOM 1403 N N . ALA A 1 202 ? 6.211 36.366 32.363 1.00 15.79 405 ALA A N 1
ATOM 1404 C CA . ALA A 1 202 ? 7.414 36.963 31.800 1.00 16.80 405 ALA A CA 1
ATOM 1405 C C . ALA A 1 202 ? 7.442 38.422 32.186 1.00 15.50 405 ALA A C 1
ATOM 1406 O O . ALA A 1 202 ? 6.424 39.108 32.092 1.00 19.13 405 ALA A O 1
ATOM 1408 N N . VAL A 1 203 ? 8.625 38.916 32.519 1.00 12.15 406 VAL A N 1
ATOM 1409 C CA . VAL A 1 203 ? 8.780 40.285 32.917 1.00 10.00 406 VAL A CA 1
ATOM 1410 C C . VAL A 1 203 ? 9.515 41.072 31.815 1.00 10.71 406 VAL A C 1
ATOM 1411 O O . VAL A 1 203 ? 10.499 40.568 31.262 1.00 11.66 406 VAL A O 1
ATOM 1415 N N . ALA A 1 204 ? 9.030 42.275 31.496 1.00 10.22 407 ALA A N 1
ATOM 1416 C CA . ALA A 1 204 ? 9.789 43.222 30.695 1.00 13.51 407 ALA A CA 1
ATOM 1417 C C . ALA A 1 204 ? 9.964 44.485 31.501 1.00 12.19 407 ALA A C 1
ATOM 1418 O O . ALA A 1 204 ? 9.010 44.986 32.104 1.00 11.81 407 ALA A O 1
ATOM 1420 N N . VAL A 1 205 ? 11.165 45.027 31.488 1.00 11.50 408 VAL A N 1
ATOM 1421 C CA . VAL A 1 205 ? 11.452 46.260 32.209 1.00 8.94 408 VAL A CA 1
ATOM 1422 C C . VAL A 1 205 ? 11.715 47.350 31.214 1.00 10.44 408 VAL A C 1
ATOM 1423 O O . VAL A 1 205 ? 12.473 47.142 30.271 1.00 12.69 408 VAL A O 1
ATOM 1427 N N . ASN A 1 206 ? 11.121 48.521 31.436 1.00 7.29 409 ASN A N 1
ATOM 1428 C CA . ASN A 1 206 ? 11.173 49.608 30.468 1.00 9.96 409 ASN A CA 1
ATOM 1429 C C . ASN A 1 206 ? 11.809 50.868 31.124 1.00 10.31 409 ASN A C 1
ATOM 1430 O O . ASN A 1 206 ? 11.368 51.331 32.186 1.00 12.99 409 ASN A O 1
ATOM 1435 N N . PHE A 1 207 ? 12.873 51.397 30.527 1.00 10.04 410 PHE A N 1
ATOM 1436 C CA . PHE A 1 207 ? 13.453 52.657 30.948 1.00 8.60 410 PHE A CA 1
ATOM 1437 C C . PHE A 1 207 ? 13.388 53.666 29.793 1.00 11.64 410 PHE A C 1
ATOM 1438 O O . PHE A 1 207 ? 14.329 53.745 28.996 1.00 10.93 410 PHE A O 1
ATOM 1454 N N . LEU A 1 209 ? 13.637 57.356 28.636 1.00 10.07 412 LEU A N 1
ATOM 1455 C CA . LEU A 1 209 ? 14.038 58.71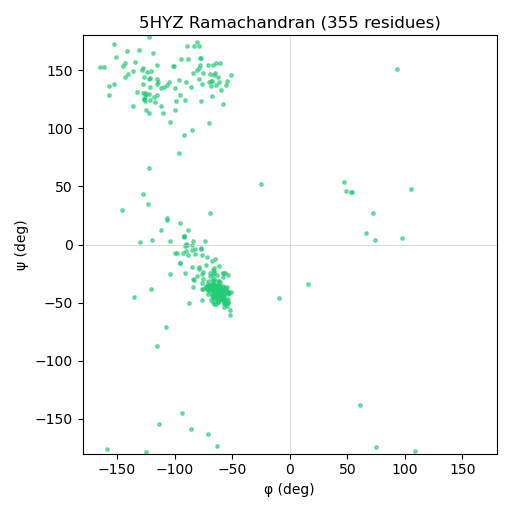7 29.042 1.00 12.80 412 LEU A CA 1
ATOM 1456 C C . LEU A 1 209 ? 13.975 58.870 30.568 1.00 14.00 412 LEU A C 1
ATOM 1457 O O . LEU A 1 209 ? 13.322 59.777 31.092 1.00 16.13 412 LEU A O 1
ATOM 1462 N N . GLN A 1 210 ? 14.619 57.958 31.276 1.00 12.47 413 GLN A N 1
ATOM 1463 C CA . GLN A 1 210 ? 14.477 57.933 32.713 1.00 16.02 413 GLN A CA 1
ATOM 1464 C C . GLN A 1 210 ? 15.831 57.747 33.359 1.00 14.77 413 GLN A C 1
ATOM 1465 O O . GLN A 1 210 ? 16.153 58.419 34.337 1.00 18.06 413 GLN A O 1
ATOM 1471 N N . LEU A 1 211 ? 16.629 56.811 32.832 1.00 13.06 414 LEU A N 1
ATOM 1472 C CA . LEU A 1 211 ? 17.802 56.366 33.543 1.00 14.35 414 LEU A CA 1
ATOM 1473 C C . LEU A 1 211 ? 18.839 57.465 33.592 1.00 16.56 414 LEU A C 1
ATOM 1474 O O . LEU A 1 211 ? 19.652 57.517 34.540 1.00 16.97 414 LEU A O 1
ATOM 1479 N N . TYR A 1 212 ? 18.791 58.398 32.621 1.00 13.47 415 TYR A N 1
ATOM 1480 C CA . TYR A 1 212 ? 19.838 59.435 32.654 1.00 13.56 415 TYR A CA 1
ATOM 1481 C C . TYR A 1 212 ? 19.735 60.275 33.950 1.00 17.09 415 TYR A C 1
ATOM 1482 O O . TYR A 1 212 ? 20.716 60.867 34.409 1.00 16.85 415 TYR A O 1
ATOM 1491 N N . HIS A 1 213 ? 18.536 60.351 34.505 1.00 12.99 416 HIS A N 1
ATOM 1492 C CA . HIS A 1 213 ? 18.349 61.099 35.781 1.00 18.24 416 HIS A CA 1
ATOM 1493 C C . HIS A 1 213 ? 19.221 60.557 36.909 1.00 20.88 416 HIS A C 1
ATOM 1494 O O . HIS A 1 213 ? 19.538 61.292 37.850 1.00 21.64 416 HIS A O 1
ATOM 1501 N N . LEU A 1 214 ? 19.605 59.296 36.827 1.00 18.07 417 LEU A N 1
ATOM 1502 C CA . LEU A 1 214 ? 20.388 58.646 37.897 1.00 21.87 417 LEU A CA 1
ATOM 1503 C C . LEU A 1 214 ? 21.885 58.727 37.676 1.00 27.44 417 LEU A C 1
ATOM 1504 O O . LEU A 1 214 ? 22.662 58.339 38.547 1.00 27.84 417 LEU A O 1
ATOM 1509 N N . LEU A 1 215 ? 22.323 59.215 36.523 1.00 18.57 418 LEU A N 1
ATOM 1510 C CA . LEU A 1 215 ? 23.754 59.280 36.278 1.00 19.55 418 LEU A CA 1
ATOM 1511 C C . LEU A 1 215 ? 24.301 60.346 37.223 1.00 26.49 418 LEU A C 1
ATOM 1512 O O . LEU A 1 215 ? 23.623 61.308 37.505 1.00 27.20 418 LEU A O 1
ATOM 1517 N N . GLY A 1 216 ? 25.518 60.177 37.709 1.00 28.63 419 GLY A N 1
ATOM 1518 C CA . GLY A 1 216 ? 26.024 61.148 38.673 1.00 30.30 419 GLY A CA 1
ATOM 1519 C C . GLY A 1 216 ? 27.530 61.086 38.684 1.00 37.20 419 GLY A C 1
ATOM 1520 O O . GLY A 1 216 ? 28.128 60.356 37.888 1.00 33.66 419 GLY A O 1
ATOM 1521 N N . ASP A 1 217 ? 28.147 61.851 39.584 1.00 39.00 420 ASP A N 1
ATOM 1522 C CA . ASP A 1 217 ? 29.580 61.726 39.793 1.00 41.74 420 ASP A CA 1
ATOM 1523 C C . ASP A 1 217 ? 29.873 60.254 40.111 1.00 43.91 420 ASP A C 1
ATOM 1524 O O . ASP A 1 217 ? 30.836 59.671 39.605 1.00 47.66 420 ASP A O 1
ATOM 1529 N N . SER A 1 218 ? 28.995 59.649 40.908 1.00 37.44 421 SER A N 1
ATOM 1530 C CA . SER A 1 218 ? 29.042 58.209 41.162 1.00 39.86 421 SER A CA 1
ATOM 1531 C C . SER A 1 218 ? 27.990 57.438 40.310 1.00 40.96 421 SER A C 1
ATOM 1532 O O . SER A 1 218 ? 26.959 58.012 39.952 1.00 38.30 421 SER A O 1
ATOM 1535 N N . ASP A 1 219 ? 28.245 56.158 40.004 1.00 48.37 422 ASP A N 1
ATOM 1536 C CA . ASP A 1 219 ? 27.289 55.323 39.256 1.00 51.00 422 ASP A CA 1
ATOM 1537 C C . ASP A 1 219 ? 26.301 54.574 40.169 1.00 38.37 422 ASP A C 1
ATOM 1538 O O . ASP A 1 219 ? 25.436 53.859 39.689 1.00 39.07 422 ASP A O 1
ATOM 1543 N N . GLU A 1 220 ? 26.406 54.767 41.474 1.00 40.24 423 GLU A N 1
ATOM 1544 C CA . GLU A 1 220 ? 25.689 53.920 42.418 1.00 44.00 423 GLU A CA 1
ATOM 1545 C C . GLU A 1 220 ? 24.161 53.840 42.235 1.00 30.26 423 GLU A C 1
ATOM 1546 O O . GLU A 1 220 ? 23.571 52.793 42.486 1.00 28.01 423 GLU A O 1
ATOM 1552 N N . LEU A 1 221 ? 23.508 54.946 41.878 1.00 26.25 424 LEU A N 1
ATOM 1553 C CA . LEU A 1 221 ? 22.061 54.901 41.765 1.00 24.65 424 LEU A CA 1
ATOM 1554 C C . LEU A 1 221 ? 21.683 54.160 40.475 1.00 21.46 424 LEU A C 1
ATOM 1555 O O . LEU A 1 221 ? 20.695 53.398 40.484 1.00 19.83 424 LEU A O 1
ATOM 1560 N N . VAL A 1 222 ? 22.444 54.381 39.389 1.00 20.90 425 VAL A N 1
ATOM 1561 C CA . VAL A 1 222 ? 22.070 53.702 38.126 1.00 23.86 425 VAL A CA 1
ATOM 1562 C C . VAL A 1 222 ? 22.435 52.223 38.289 1.00 23.16 425 VAL A C 1
ATOM 1563 O O . VAL A 1 222 ? 21.706 51.329 37.880 1.00 18.67 425 VAL A O 1
ATOM 1567 N N . ARG A 1 223 ? 23.535 51.941 38.981 1.00 24.05 426 ARG A N 1
ATOM 1568 C CA . ARG A 1 223 ? 23.849 50.549 39.264 1.00 21.84 426 ARG A CA 1
ATOM 1569 C C . ARG A 1 223 ? 22.800 49.843 40.081 1.00 18.97 426 ARG A C 1
ATOM 1570 O O . ARG A 1 223 ? 22.479 48.682 39.800 1.00 20.76 426 ARG A O 1
ATOM 1578 N N . ARG A 1 224 ? 22.277 50.525 41.095 1.00 18.88 427 ARG A N 1
ATOM 1579 C CA . ARG A 1 224 ? 21.354 49.905 42.030 1.00 23.10 427 ARG A CA 1
ATOM 1580 C C . ARG A 1 224 ? 20.096 49.566 41.254 1.00 21.19 427 ARG A C 1
ATOM 1581 O O . ARG A 1 224 ? 19.567 48.451 41.420 1.00 17.00 427 ARG A O 1
ATOM 1589 N N . VAL A 1 225 ? 19.623 50.497 40.388 1.00 16.57 428 VAL A N 1
ATOM 1590 C CA . VAL A 1 225 ? 18.365 50.164 39.709 1.00 15.28 428 VAL A CA 1
ATOM 1591 C C . VAL A 1 225 ? 18.573 49.119 38.565 1.00 12.76 428 VAL A C 1
ATOM 1592 O O . VAL A 1 225 ? 17.681 48.321 38.320 1.00 14.03 428 VAL A O 1
ATOM 1596 N N . LEU A 1 226 ? 19.707 49.123 37.877 1.00 18.03 429 LEU A N 1
ATOM 1597 C CA . LEU A 1 226 ? 19.978 48.057 36.862 1.00 16.91 429 LEU A CA 1
ATOM 1598 C C . LEU A 1 226 ? 20.107 46.698 37.526 1.00 19.74 429 LEU A C 1
ATOM 1599 O O . LEU A 1 226 ? 19.631 45.698 37.005 1.00 17.85 429 LEU A O 1
ATOM 1604 N N . ARG A 1 227 ? 20.717 46.637 38.716 1.00 19.66 430 ARG A N 1
ATOM 1605 C CA . ARG A 1 227 ? 20.729 45.357 39.439 1.00 19.87 430 ARG A CA 1
ATOM 1606 C C . ARG A 1 227 ? 19.360 44.934 39.871 1.00 17.37 430 ARG A C 1
ATOM 1607 O O . ARG A 1 227 ? 19.006 43.757 39.827 1.00 21.38 430 ARG A O 1
ATOM 1615 N N . LEU A 1 228 ? 18.562 45.900 40.277 1.00 18.02 431 LEU A N 1
ATOM 1616 C CA . LEU A 1 228 ? 17.209 45.624 40.647 1.00 15.40 431 LEU A CA 1
ATOM 1617 C C . LEU A 1 228 ? 16.436 45.072 39.445 1.00 17.54 431 LEU A C 1
ATOM 1618 O O . LEU A 1 228 ? 15.727 44.097 39.547 1.00 13.98 431 LEU A O 1
ATOM 1623 N N . ALA A 1 229 ? 16.589 45.718 38.294 1.00 13.52 432 ALA A N 1
ATOM 1624 C CA . ALA A 1 229 ? 15.927 45.201 37.079 1.00 15.56 432 ALA A CA 1
ATOM 1625 C C . ALA A 1 229 ? 16.360 43.749 36.744 1.00 13.67 432 ALA A C 1
ATOM 1626 O O . ALA A 1 229 ? 15.533 42.844 36.482 1.00 13.83 432 ALA A O 1
ATOM 1628 N N . LYS A 1 230 ? 17.669 43.503 36.821 1.00 15.80 433 LYS A N 1
ATOM 1629 C CA . LYS A 1 230 ? 18.220 42.193 36.495 1.00 16.29 433 LYS A CA 1
ATOM 1630 C C . LYS A 1 230 ? 17.673 41.152 37.432 1.00 17.70 433 LYS A C 1
ATOM 1631 O O . LYS A 1 230 ? 17.412 40.017 37.040 1.00 16.75 433 LYS A O 1
ATOM 1637 N N . SER A 1 231 ? 17.453 41.532 38.679 1.00 16.02 434 SER A N 1
ATOM 1638 C CA . SER A 1 231 ? 16.961 40.557 39.668 1.00 20.41 434 SER A CA 1
ATOM 1639 C C . SER A 1 231 ? 15.536 40.102 39.374 1.00 20.93 434 SER A C 1
ATOM 1640 O O . SER A 1 231 ? 15.056 39.092 39.914 1.00 18.11 434 SER A O 1
ATOM 1643 N N . LEU A 1 232 ? 14.827 40.829 38.492 1.00 20.22 435 LEU A N 1
ATOM 1644 C CA . LEU A 1 232 ? 13.473 40.412 38.138 1.00 15.53 435 LEU A CA 1
ATOM 1645 C C . LEU A 1 232 ? 13.441 39.354 37.037 1.00 20.52 435 LEU A C 1
ATOM 1646 O O . LEU A 1 232 ? 12.373 38.918 36.578 1.00 19.46 435 LEU A O 1
ATOM 1651 N N . SER A 1 233 ? 14.620 38.943 36.636 1.00 16.09 436 SER A N 1
ATOM 1652 C CA . SER A 1 233 ? 14.899 38.014 35.541 1.00 18.23 436 SER A CA 1
ATOM 1653 C C . SER A 1 233 ? 14.092 38.373 34.268 1.00 16.99 436 SER A C 1
ATOM 1654 O O . SER A 1 233 ? 13.365 37.537 33.743 1.00 14.30 436 SER A O 1
ATOM 1657 N N . PRO A 1 234 ? 14.214 39.618 33.818 1.00 16.30 437 PRO A N 1
ATOM 1658 C CA . PRO A 1 234 ? 13.375 40.029 32.667 1.00 13.42 437 PRO A CA 1
ATOM 1659 C C . PRO A 1 234 ? 13.714 39.310 31.382 1.00 13.98 437 PRO A C 1
ATOM 1660 O O . PRO A 1 234 ? 14.870 38.997 31.038 1.00 13.98 437 PRO A O 1
ATOM 1664 N N . ALA A 1 235 ? 12.669 39.079 30.592 1.00 12.30 438 ALA A N 1
ATOM 1665 C CA . ALA A 1 235 ? 12.823 38.582 29.246 1.00 17.29 438 ALA A CA 1
ATOM 1666 C C . ALA A 1 235 ? 13.522 39.594 28.390 1.00 12.01 438 ALA A C 1
ATOM 1667 O O . ALA A 1 235 ? 14.220 39.239 27.393 1.00 12.81 438 ALA A O 1
ATOM 1669 N N . VAL A 1 236 ? 13.301 40.893 28.707 1.00 11.39 439 VAL A N 1
ATOM 1670 C CA . VAL A 1 236 ? 13.954 41.983 27.986 1.00 10.03 439 VAL A CA 1
ATOM 1671 C C . VAL A 1 236 ? 13.890 43.259 28.848 1.00 12.66 439 VAL A C 1
ATOM 1672 O O . VAL A 1 236 ? 12.979 43.440 29.660 1.00 9.66 439 VAL A O 1
ATOM 1676 N N . VAL A 1 237 ? 14.857 44.135 28.645 1.00 9.58 440 VAL A N 1
ATOM 1677 C CA . VAL A 1 237 ? 14.909 45.451 29.228 1.00 10.83 440 VAL A CA 1
ATOM 1678 C C . VAL A 1 237 ? 15.067 46.420 28.089 1.00 13.57 440 VAL A C 1
ATOM 1679 O O . VAL A 1 237 ? 16.005 46.286 27.258 1.00 13.76 440 VAL A O 1
ATOM 1683 N N . THR A 1 238 ? 14.157 47.376 27.988 1.00 10.37 441 THR A N 1
ATOM 1684 C CA . THR A 1 238 ? 14.253 48.341 26.921 1.00 11.23 441 THR A CA 1
ATOM 1685 C C . THR A 1 238 ? 14.751 49.657 27.448 1.00 14.71 441 THR A C 1
ATOM 1686 O O . THR A 1 238 ? 14.390 50.086 28.554 1.00 14.09 441 THR A O 1
ATOM 1690 N N . LEU A 1 239 ? 15.628 50.277 26.658 1.00 10.71 442 LEU A N 1
ATOM 1691 C CA . LEU A 1 239 ? 16.284 51.495 27.068 1.00 8.00 442 LEU A CA 1
ATOM 1692 C C . LEU A 1 239 ? 16.072 52.552 26.006 1.00 12.51 442 LEU A C 1
ATOM 1693 O O . LEU A 1 239 ? 16.409 52.319 24.812 1.00 13.10 442 LEU A O 1
ATOM 1698 N N . GLY A 1 240 ? 15.545 53.706 26.379 1.00 11.82 443 GLY A N 1
ATOM 1699 C CA . GLY A 1 240 ? 15.469 54.790 25.410 1.00 12.71 443 GLY A CA 1
ATOM 1700 C C . GLY A 1 240 ? 16.141 56.008 26.004 1.00 16.14 443 GLY A C 1
ATOM 1701 O O . GLY A 1 240 ? 15.771 56.440 27.090 1.00 13.32 443 GLY A O 1
ATOM 1702 N N . GLU A 1 241 ? 17.107 56.617 25.310 1.00 11.27 444 GLU A N 1
ATOM 1703 C CA . GLU A 1 241 ? 17.932 57.626 25.956 1.00 11.48 444 GLU A CA 1
ATOM 1704 C C . GLU A 1 241 ? 18.284 58.727 24.960 1.00 17.12 444 GLU A C 1
ATOM 1705 O O . GLU A 1 241 ? 18.301 58.503 23.759 1.00 14.31 444 GLU A O 1
ATOM 1711 N N . TYR A 1 242 ? 18.541 59.913 25.479 1.00 13.06 445 TYR A N 1
ATOM 1712 C CA . TYR A 1 242 ? 19.060 61.028 24.660 1.00 15.84 445 TYR A CA 1
ATOM 1713 C C . TYR A 1 242 ? 20.486 60.728 24.212 1.00 16.93 445 TYR A C 1
ATOM 1714 O O . TYR A 1 242 ? 21.326 60.298 25.018 1.00 15.83 445 TYR A O 1
ATOM 1723 N N . GLU A 1 243 ? 20.786 60.991 22.953 1.00 15.41 446 GLU A N 1
ATOM 1724 C CA . GLU A 1 243 ? 22.065 60.553 22.417 1.00 15.44 446 GLU A CA 1
ATOM 1725 C C . GLU A 1 243 ? 23.045 61.696 22.500 1.00 17.58 446 GLU A C 1
ATOM 1726 O O . GLU A 1 243 ? 23.283 62.369 21.485 1.00 15.66 446 GLU A O 1
ATOM 1732 N N . VAL A 1 244 ? 23.594 61.940 23.697 1.00 12.99 447 VAL A N 1
ATOM 1733 C CA . VAL A 1 244 ? 24.528 63.099 23.809 1.00 14.57 447 VAL A CA 1
ATOM 1734 C C . VAL A 1 244 ? 25.410 62.817 25.011 1.00 15.13 447 VAL A C 1
ATOM 1735 O O . VAL A 1 244 ? 24.914 62.309 26.006 1.00 16.11 447 VAL A O 1
ATOM 1739 N N . SER A 1 245 ? 26.728 63.060 24.872 1.00 15.79 448 SER A N 1
ATOM 1740 C CA . SER A 1 245 ? 27.666 62.690 25.914 1.00 14.00 448 SER A CA 1
ATOM 1741 C C . SER A 1 245 ? 27.874 63.879 26.880 1.00 17.55 448 SER A C 1
ATOM 1742 O O . SER A 1 245 ? 28.684 64.776 26.615 1.00 19.09 448 SER A O 1
ATOM 1745 N N . LEU A 1 246 ? 27.116 63.893 27.965 1.00 18.13 449 LEU A N 1
ATOM 1746 C CA . LEU A 1 246 ? 27.152 64.998 28.913 1.00 18.34 449 LEU A CA 1
ATOM 1747 C C . LEU A 1 246 ? 27.379 64.454 30.302 1.00 22.14 449 LEU A C 1
ATOM 1748 O O . LEU A 1 246 ? 26.693 64.835 31.243 1.00 22.17 449 LEU A O 1
ATOM 1753 N N . ASN A 1 247 ? 28.299 63.510 30.451 1.00 22.17 450 ASN A N 1
ATOM 1754 C CA . ASN A 1 247 ? 28.463 62.907 31.767 1.00 26.26 450 ASN A CA 1
ATOM 1755 C C . ASN A 1 247 ? 29.852 63.236 32.307 1.00 28.52 450 ASN A C 1
ATOM 1756 O O . ASN A 1 247 ? 30.028 64.262 32.959 1.00 30.62 450 ASN A O 1
ATOM 1761 N N . ARG A 1 248 ? 30.836 62.412 31.980 1.00 26.30 451 ARG A N 1
ATOM 1762 C CA . ARG A 1 248 ? 32.184 62.621 32.540 1.00 29.55 451 ARG A CA 1
ATOM 1763 C C . ARG A 1 248 ? 33.070 63.505 31.700 1.00 28.81 451 ARG A C 1
ATOM 1764 O O . ARG A 1 248 ? 34.164 63.846 32.136 1.00 32.57 451 ARG A O 1
ATOM 1772 N N . ALA A 1 249 ? 32.615 63.913 30.524 1.00 25.02 452 ALA A N 1
ATOM 1773 C CA . ALA A 1 249 ? 33.451 64.748 29.681 1.00 27.80 452 ALA A CA 1
ATOM 1774 C C . ALA A 1 249 ? 33.691 66.100 30.422 1.00 29.81 452 ALA A C 1
ATOM 1775 O O . ALA A 1 249 ? 32.903 66.496 31.303 1.00 25.12 452 ALA A O 1
ATOM 1777 N N . GLY A 1 250 ? 34.778 66.783 30.087 1.00 28.11 453 GLY A N 1
ATOM 1778 C CA . GLY A 1 250 ? 35.082 68.043 30.755 1.00 27.75 453 GLY A CA 1
ATOM 1779 C C . GLY A 1 250 ? 34.242 69.146 30.135 1.00 28.10 453 GLY A C 1
ATOM 1780 O O . GLY A 1 250 ? 33.536 68.931 29.132 1.00 25.07 453 GLY A O 1
ATOM 1781 N N . PHE A 1 251 ? 34.323 70.336 30.721 1.00 24.53 454 PHE A N 1
ATOM 1782 C CA . PHE A 1 251 ? 33.426 71.421 30.325 1.00 27.15 454 PHE A CA 1
ATOM 1783 C C . PHE A 1 251 ? 33.502 71.786 28.860 1.00 23.21 454 PHE A C 1
ATOM 1784 O O . PHE A 1 251 ? 32.473 71.936 28.226 1.00 25.29 454 PHE A O 1
ATOM 1792 N N . VAL A 1 252 ? 34.685 71.957 28.275 1.00 21.81 455 VAL A N 1
ATOM 1793 C CA . VAL A 1 252 ? 34.700 72.411 26.879 1.00 20.23 455 VAL A CA 1
ATOM 1794 C C . VAL A 1 252 ? 34.068 71.384 25.902 1.00 21.04 455 VAL A C 1
ATOM 1795 O O . VAL A 1 252 ? 33.304 71.736 24.971 1.00 17.87 455 VAL A O 1
ATOM 1799 N N . ASP A 1 253 ? 34.365 70.103 26.133 1.00 27.31 456 ASP A N 1
ATOM 1800 C CA . ASP A 1 253 ? 33.716 69.032 25.351 1.00 25.30 456 ASP A CA 1
ATOM 1801 C C . ASP A 1 253 ? 32.214 68.953 25.607 1.00 21.87 456 ASP A C 1
ATOM 1802 O O . ASP A 1 253 ? 31.443 68.763 24.657 1.00 21.99 456 ASP A O 1
ATOM 1807 N N . ARG A 1 254 ? 31.789 69.096 26.865 1.00 21.76 457 ARG A N 1
ATOM 1808 C CA . ARG A 1 254 ? 30.343 69.017 27.163 1.00 19.72 457 ARG A CA 1
ATOM 1809 C C . ARG A 1 254 ? 29.634 70.136 26.499 1.00 22.94 457 ARG A C 1
ATOM 1810 O O . ARG A 1 254 ? 28.541 69.959 25.989 1.00 19.11 457 ARG A O 1
ATOM 1818 N N . PHE A 1 255 ? 30.223 71.329 26.574 1.00 20.17 458 PHE A N 1
ATOM 1819 C CA . PHE A 1 255 ? 29.610 72.481 25.890 1.00 18.63 458 PHE A CA 1
ATOM 1820 C C . PHE A 1 255 ? 29.467 72.262 24.410 1.00 19.96 458 PHE A C 1
ATOM 1821 O O . PHE A 1 255 ? 28.398 72.520 23.832 1.00 18.95 458 PHE A O 1
ATOM 1829 N N . ALA A 1 256 ? 30.522 71.773 23.747 1.00 18.54 459 ALA A N 1
ATOM 1830 C CA . ALA A 1 256 ? 30.398 71.483 22.331 1.00 20.15 459 ALA A CA 1
ATOM 1831 C C . ALA A 1 256 ? 29.345 70.379 21.979 1.00 16.74 459 ALA A C 1
ATOM 1832 O O . ALA A 1 256 ? 28.584 70.510 21.024 1.00 19.36 459 ALA A O 1
ATOM 1834 N N . ASN A 1 257 ? 29.344 69.311 22.780 1.00 19.79 460 ASN A N 1
ATOM 1835 C CA . ASN A 1 257 ? 28.417 68.191 22.573 1.00 17.95 460 ASN A CA 1
ATOM 1836 C C . ASN A 1 257 ? 26.962 68.684 22.718 1.00 17.65 460 ASN A C 1
ATOM 1837 O O . ASN A 1 257 ? 26.074 68.393 21.919 1.00 16.95 460 ASN A O 1
ATOM 1842 N N . ALA A 1 258 ? 26.737 69.412 23.806 1.00 17.29 461 ALA A N 1
ATOM 1843 C CA . ALA A 1 258 ? 25.412 69.948 24.108 1.00 19.62 461 ALA A CA 1
ATOM 1844 C C . ALA A 1 258 ? 24.969 70.912 23.024 1.00 18.30 461 ALA A C 1
ATOM 1845 O O . ALA A 1 258 ? 23.827 70.867 22.585 1.00 17.91 461 ALA A O 1
ATOM 1847 N N . LEU A 1 259 ? 25.867 71.786 22.580 1.00 18.54 462 LEU A N 1
ATOM 1848 C CA . LEU A 1 259 ? 25.478 72.773 21.565 1.00 19.56 462 LEU A CA 1
ATOM 1849 C C . LEU A 1 259 ? 25.050 72.105 20.270 1.00 20.46 462 LEU A C 1
ATOM 1850 O O . LEU A 1 259 ? 24.054 72.463 19.670 1.00 19.78 462 LEU A O 1
ATOM 1855 N N . SER A 1 260 ? 25.787 71.078 19.860 1.00 21.11 463 SER A N 1
ATOM 1856 C CA . SER A 1 260 ? 25.415 70.374 18.631 1.00 20.72 463 SER A CA 1
ATOM 1857 C C . SER A 1 260 ? 24.068 69.607 18.753 1.00 23.39 463 SER A C 1
ATOM 1858 O O . SER A 1 260 ? 23.170 69.665 17.881 1.00 20.53 463 SER A O 1
ATOM 1861 N N . TYR A 1 261 ? 23.930 68.903 19.872 1.00 19.59 464 TYR A N 1
ATOM 1862 C CA . TYR A 1 261 ? 22.686 68.191 20.181 1.00 20.07 464 TYR A CA 1
ATOM 1863 C C . TYR A 1 261 ? 21.444 69.120 20.214 1.00 20.35 464 TYR A C 1
ATOM 1864 O O . TYR A 1 261 ? 20.404 68.909 19.533 1.00 19.00 464 TYR A O 1
ATOM 1873 N N . TYR A 1 262 ? 21.541 70.186 21.008 1.00 17.61 465 TYR A N 1
ATOM 1874 C CA . TYR A 1 262 ? 20.404 71.095 21.109 1.00 17.95 465 TYR A CA 1
ATOM 1875 C C . TYR A 1 262 ? 20.180 71.873 19.803 1.00 18.30 465 TYR A C 1
ATOM 1876 O O . TYR A 1 262 ? 19.055 72.253 19.503 1.00 18.67 465 TYR A O 1
ATOM 1885 N N . ARG A 1 263 ? 21.224 72.094 19.010 1.00 18.84 466 ARG A N 1
ATOM 1886 C CA . ARG A 1 263 ? 20.999 72.723 17.697 1.00 22.03 466 ARG A CA 1
ATOM 1887 C C . ARG A 1 263 ? 20.032 71.878 16.866 1.00 21.45 466 ARG A C 1
ATOM 1888 O O . ARG A 1 263 ? 19.054 72.392 16.315 1.00 22.07 466 ARG A O 1
ATOM 1896 N N . SER A 1 264 ? 20.270 70.565 16.835 1.00 21.50 467 SER A N 1
ATOM 1897 C CA . SER A 1 264 ? 19.316 69.686 16.118 1.00 23.84 467 SER A CA 1
ATOM 1898 C C . SER A 1 264 ? 17.904 69.745 16.706 1.00 21.88 467 SER A C 1
ATOM 1899 O O . SER A 1 264 ? 16.925 69.889 15.937 1.00 22.31 467 SER A O 1
ATOM 1902 N N . LEU A 1 265 ? 17.766 69.643 18.042 1.00 21.99 468 LEU A N 1
ATOM 1903 C CA . LEU A 1 265 ? 16.432 69.758 18.654 1.00 20.93 468 LEU A CA 1
ATOM 1904 C C . LEU A 1 265 ? 15.709 71.084 18.310 1.00 24.40 468 LEU A C 1
ATOM 1905 O O . LEU A 1 265 ? 14.492 71.116 17.976 1.00 23.78 468 LEU A O 1
ATOM 1910 N N . PHE A 1 266 ? 16.448 72.191 18.440 1.00 25.02 469 PHE A N 1
ATOM 1911 C CA . PHE A 1 266 ? 15.864 73.520 18.154 1.00 22.78 469 PHE A CA 1
ATOM 1912 C C . PHE A 1 266 ? 15.419 73.617 16.707 1.00 22.96 469 PHE A C 1
ATOM 1913 O O . PHE A 1 266 ? 14.342 74.174 16.438 1.00 25.43 469 PHE A O 1
ATOM 1921 N N . GLU A 1 267 ? 16.238 73.105 15.785 1.00 20.44 470 GLU A N 1
ATOM 1922 C CA . GLU A 1 267 ? 15.865 73.101 14.371 1.00 24.84 470 GLU A CA 1
ATOM 1923 C C . GLU A 1 267 ? 14.593 72.265 14.098 1.00 26.33 470 GLU A C 1
ATOM 1924 O O . GLU A 1 267 ? 13.701 72.683 13.328 1.00 24.23 470 GLU A O 1
ATOM 1930 N N . SER A 1 268 ? 14.490 71.102 14.742 1.00 24.28 471 SER A N 1
ATOM 1931 C CA . SER A 1 268 ? 13.262 70.290 14.550 1.00 23.40 471 SER A CA 1
ATOM 1932 C C . SER A 1 268 ? 12.011 70.990 15.120 1.00 27.64 471 SER A C 1
ATOM 1933 O O . SER A 1 268 ? 10.906 70.822 14.613 1.00 25.96 471 SER A O 1
ATOM 1936 N N . LEU A 1 269 ? 12.170 71.802 16.157 1.00 23.39 472 LEU A N 1
ATOM 1937 C CA . LEU A 1 269 ? 11.018 72.591 16.603 1.00 24.54 472 LEU A CA 1
ATOM 1938 C C . LEU A 1 269 ? 10.651 73.654 15.575 1.00 27.01 472 LEU A C 1
ATOM 1939 O O . LEU A 1 269 ? 9.471 73.982 15.417 1.00 26.85 472 LEU A O 1
ATOM 1944 N N . ASP A 1 270 ? 11.666 74.215 14.923 1.00 27.40 473 ASP A N 1
ATOM 1945 C CA . ASP A 1 270 ? 11.447 75.323 13.984 1.00 28.44 473 ASP A CA 1
ATOM 1946 C C . ASP A 1 270 ? 10.633 74.906 12.783 1.00 32.12 473 ASP A C 1
ATOM 1947 O O . ASP A 1 270 ? 9.879 75.702 12.207 1.00 33.04 473 ASP A O 1
ATOM 1952 N N . VAL A 1 271 ? 10.852 73.677 12.332 1.00 30.07 474 VAL A N 1
ATOM 1953 C CA . VAL A 1 271 ? 10.107 73.247 11.156 1.00 28.37 474 VAL A CA 1
ATOM 1954 C C . VAL A 1 271 ? 8.660 72.933 11.549 1.00 31.98 474 VAL A C 1
ATOM 1955 O O . VAL A 1 271 ? 7.747 73.001 10.716 1.00 29.69 474 VAL A O 1
ATOM 1959 N N . ALA A 1 272 ? 8.439 72.610 12.825 1.00 27.39 475 ALA A N 1
ATOM 1960 C CA . ALA A 1 272 ? 7.132 72.125 13.278 1.00 30.52 475 ALA A CA 1
ATOM 1961 C C . ALA A 1 272 ? 6.164 73.204 13.769 1.00 33.99 475 ALA A C 1
ATOM 1962 O O . ALA A 1 272 ? 4.947 73.061 13.639 1.00 33.76 475 ALA A O 1
ATOM 1972 N N . THR A 1 274 ? 5.214 77.625 14.686 1.00 32.78 477 THR A N 1
ATOM 1973 C CA . THR A 1 274 ? 5.452 79.014 14.261 1.00 38.00 477 THR A CA 1
ATOM 1974 C C . THR A 1 274 ? 6.498 79.698 15.150 1.00 36.84 477 THR A C 1
ATOM 1975 O O . THR A 1 274 ? 6.636 79.349 16.332 1.00 33.24 477 THR A O 1
ATOM 1979 N N . ARG A 1 275 ? 7.187 80.692 14.580 1.00 40.37 478 ARG A N 1
ATOM 1980 C CA . ARG A 1 275 ? 8.136 81.552 15.301 1.00 43.84 478 ARG A CA 1
ATOM 1981 C C . ARG A 1 275 ? 7.530 82.299 16.498 1.00 43.99 478 ARG A C 1
ATOM 1982 O O . ARG A 1 275 ? 8.244 82.662 17.420 1.00 45.95 478 ARG A O 1
ATOM 1990 N N . ASP A 1 276 ? 6.220 82.524 16.506 1.00 43.91 479 ASP A N 1
ATOM 1991 C CA . ASP A 1 276 ? 5.616 83.267 17.616 1.00 45.73 479 ASP A CA 1
ATOM 1992 C C . ASP A 1 276 ? 4.865 82.373 18.614 1.00 48.82 479 ASP A C 1
ATOM 1993 O O . ASP A 1 276 ? 4.276 82.863 19.573 1.00 48.28 479 ASP A O 1
ATOM 1998 N N . SER A 1 277 ? 4.891 81.059 18.399 1.00 44.25 480 SER A N 1
ATOM 1999 C CA . SER A 1 277 ? 4.200 80.131 19.306 1.00 40.88 480 SER A CA 1
ATOM 2000 C C . SER A 1 277 ? 4.681 80.247 20.727 1.00 37.96 480 SER A C 1
ATOM 2001 O O . SER A 1 277 ? 5.848 80.021 20.989 1.00 37.93 480 SER A O 1
ATOM 2004 N N . PRO A 1 278 ? 3.778 80.563 21.665 1.00 37.84 481 PRO A N 1
ATOM 2005 C CA . PRO A 1 278 ? 4.126 80.572 23.086 1.00 38.72 481 PRO A CA 1
ATOM 2006 C C . PRO A 1 278 ? 4.494 79.179 23.627 1.00 38.31 481 PRO A C 1
ATOM 2007 O O . PRO A 1 278 ? 5.359 79.065 24.518 1.00 36.32 481 PRO A O 1
ATOM 2011 N N . GLU A 1 279 ? 3.827 78.150 23.097 1.00 36.68 482 GLU A N 1
ATOM 2012 C CA . GLU A 1 279 ? 4.057 76.762 23.494 1.00 36.65 482 GLU A CA 1
ATOM 2013 C C . GLU A 1 279 ? 5.506 76.369 23.171 1.00 28.15 482 GLU A C 1
ATOM 2014 O O . GLU A 1 279 ? 6.204 75.704 23.970 1.00 32.57 482 GLU A O 1
ATOM 2020 N N . ARG A 1 280 ? 5.923 76.786 21.987 1.00 28.79 483 ARG A N 1
ATOM 2021 C CA . ARG A 1 280 ? 7.286 76.558 21.540 1.00 30.63 483 ARG A CA 1
ATOM 2022 C C . ARG A 1 280 ? 8.320 77.176 22.492 1.00 32.12 483 ARG A C 1
ATOM 2023 O O . ARG A 1 280 ? 9.291 76.522 22.879 1.00 28.05 483 ARG A O 1
ATOM 2031 N N . VAL A 1 281 ? 8.083 78.422 22.913 1.00 35.59 484 VAL A N 1
ATOM 2032 C CA . VAL A 1 281 ? 8.993 79.083 23.852 1.00 31.64 484 VAL A CA 1
ATOM 2033 C C . VAL A 1 281 ? 9.003 78.388 25.188 1.00 29.69 484 VAL A C 1
ATOM 2034 O O . VAL A 1 281 ? 10.049 78.283 25.826 1.00 32.37 484 VAL A O 1
ATOM 2038 N N . ARG A 1 282 ? 7.852 77.902 25.631 1.00 24.41 485 ARG A N 1
ATOM 2039 C CA . ARG A 1 282 ? 7.811 77.190 26.881 1.00 28.08 485 ARG A CA 1
ATOM 2040 C C . ARG A 1 282 ? 8.764 75.989 26.790 1.00 25.98 485 ARG A C 1
ATOM 2041 O O . ARG A 1 282 ? 9.522 75.731 27.704 1.00 26.66 485 ARG A O 1
ATOM 2049 N N . VAL A 1 283 ? 8.699 75.253 25.686 1.00 25.57 486 VAL A N 1
ATOM 2050 C CA . VAL A 1 283 ? 9.582 74.095 25.568 1.00 27.32 486 VAL A CA 1
ATOM 2051 C C . VAL A 1 283 ? 11.054 74.518 25.577 1.00 23.57 486 VAL A C 1
ATOM 2052 O O . VAL A 1 283 ? 11.876 73.969 26.326 1.00 25.01 486 VAL A O 1
ATOM 2056 N N . GLU A 1 284 ? 11.367 75.489 24.740 1.00 21.83 487 GLU A N 1
ATOM 2057 C CA . GLU A 1 284 ? 12.733 75.984 24.604 1.00 23.81 487 GLU A CA 1
ATOM 2058 C C . GLU A 1 284 ? 13.309 76.520 25.928 1.00 26.17 487 GLU A C 1
ATOM 2059 O O . GLU A 1 284 ? 14.468 76.280 26.257 1.00 23.77 487 GLU A O 1
ATOM 2065 N N . ARG A 1 285 ? 12.495 77.187 26.730 1.00 27.68 488 ARG A N 1
ATOM 2066 C CA . ARG A 1 285 ? 12.984 77.772 27.980 1.00 24.85 488 ARG A CA 1
ATOM 2067 C C . ARG A 1 285 ? 12.941 76.839 29.185 1.00 27.82 488 ARG A C 1
ATOM 2068 O O . ARG A 1 285 ? 13.942 76.670 29.886 1.00 26.13 488 ARG A O 1
ATOM 2076 N N . TRP A 1 286 ? 11.785 76.212 29.429 1.00 27.74 489 TRP A N 1
ATOM 2077 C CA . TRP A 1 286 ? 11.556 75.453 30.640 1.00 29.07 489 TRP A CA 1
ATOM 2078 C C . TRP A 1 286 ? 11.983 74.020 30.537 1.00 28.01 489 TRP A C 1
ATOM 2079 O O . TRP A 1 286 ? 12.214 73.377 31.553 1.00 35.39 489 TRP A O 1
ATOM 2098 N N . PHE A 1 288 ? 14.262 72.651 27.512 1.00 22.21 491 PHE A N 1
ATOM 2099 C CA . PHE A 1 288 ? 15.610 72.640 26.960 1.00 24.78 491 PHE A CA 1
ATOM 2100 C C . PHE A 1 288 ? 16.533 73.627 27.694 1.00 24.91 491 PHE A C 1
ATOM 2101 O O . PHE A 1 288 ? 17.667 73.276 28.064 1.00 21.38 491 PHE A O 1
ATOM 2109 N N . GLY A 1 289 ? 16.063 74.845 27.923 1.00 25.25 492 GLY A N 1
ATOM 2110 C CA . GLY A 1 289 ? 16.900 75.857 28.585 1.00 23.81 492 GLY A CA 1
ATOM 2111 C C . GLY A 1 289 ? 17.376 75.461 29.964 1.00 25.47 492 GLY A C 1
ATOM 2112 O O . GLY A 1 289 ? 18.549 75.665 30.343 1.00 26.07 492 GLY A O 1
ATOM 2113 N N . GLU A 1 290 ? 16.482 74.857 30.745 1.00 23.29 493 GLU A N 1
ATOM 2114 C CA . GLU A 1 290 ? 16.885 74.344 32.052 1.00 25.88 493 GLU A CA 1
ATOM 2115 C C . GLU A 1 290 ? 17.925 73.216 31.941 1.00 24.97 493 GLU A C 1
ATOM 2116 O O . GLU A 1 290 ? 18.871 73.149 32.728 1.00 23.79 493 GLU A O 1
ATOM 2122 N N . ARG A 1 291 ? 17.741 72.314 30.973 1.00 22.46 494 ARG A N 1
ATOM 2123 C CA . ARG A 1 291 ? 18.720 71.235 30.784 1.00 21.63 494 ARG A CA 1
ATOM 2124 C C . ARG A 1 291 ? 20.085 71.787 30.403 1.00 17.87 494 ARG A C 1
ATOM 2125 O O . ARG A 1 291 ? 21.139 71.306 30.871 1.00 21.81 494 ARG A O 1
ATOM 2133 N N . ILE A 1 292 ? 20.057 72.795 29.552 1.00 19.76 495 ILE A N 1
ATOM 2134 C CA . ILE A 1 292 ? 21.294 73.478 29.133 1.00 22.62 495 ILE A CA 1
ATOM 2135 C C . ILE A 1 292 ? 21.976 74.093 30.372 1.00 24.73 495 ILE A C 1
ATOM 2136 O O . ILE A 1 292 ? 23.180 73.948 30.563 1.00 22.52 495 ILE A O 1
ATOM 2141 N N . GLN A 1 293 ? 21.199 74.776 31.226 1.00 22.76 496 GLN A N 1
ATOM 2142 C CA . GLN A 1 293 ? 21.748 75.294 32.475 1.00 26.18 496 GLN A CA 1
ATOM 2143 C C . GLN A 1 293 ? 22.437 74.204 33.293 1.00 25.15 496 GLN A C 1
ATOM 2144 O O . GLN A 1 293 ? 23.514 74.413 33.892 1.00 28.07 496 GLN A O 1
ATOM 2150 N N . ARG A 1 294 ? 21.834 73.025 33.344 1.00 22.69 497 ARG A N 1
ATOM 2151 C CA . ARG A 1 294 ? 22.404 71.981 34.159 1.00 27.59 497 ARG A CA 1
ATOM 2152 C C . ARG A 1 294 ? 23.703 71.454 33.550 1.00 28.78 497 ARG A C 1
ATOM 2153 O O . ARG A 1 294 ? 24.633 71.132 34.279 1.00 31.42 497 ARG A O 1
ATOM 2161 N N . ALA A 1 295 ? 23.784 71.416 32.233 1.00 25.20 498 ALA A N 1
ATOM 2162 C CA . ALA A 1 295 ? 24.925 70.770 31.595 1.00 26.10 498 ALA A CA 1
ATOM 2163 C C . ALA A 1 295 ? 26.139 71.682 31.493 1.00 30.86 498 ALA A C 1
ATOM 2164 O O . ALA A 1 295 ? 27.274 71.196 31.506 1.00 29.66 498 ALA A O 1
ATOM 2166 N N . VAL A 1 296 ? 25.877 72.987 31.366 1.00 25.21 499 VAL A N 1
ATOM 2167 C CA . VAL A 1 296 ? 26.895 73.937 30.954 1.00 25.83 499 VAL A CA 1
ATOM 2168 C C . VAL A 1 296 ? 26.964 75.151 31.903 1.00 28.69 499 VAL A C 1
ATOM 2169 O O . VAL A 1 296 ? 27.775 76.069 31.729 1.00 30.03 499 VAL A O 1
ATOM 2173 N N . GLY A 1 297 ? 26.145 75.112 32.945 1.00 25.89 500 GLY A N 1
ATOM 2174 C CA . GLY A 1 297 ? 26.062 76.183 33.921 1.00 26.40 500 GLY A CA 1
ATOM 2175 C C . GLY A 1 297 ? 27.090 76.042 35.021 1.00 29.17 500 GLY A C 1
ATOM 2176 O O . GLY A 1 297 ? 28.083 75.361 34.855 1.00 27.93 500 GLY A O 1
ATOM 2177 N N . PRO A 1 298 ? 26.844 76.689 36.171 1.00 35.79 501 PRO A N 1
ATOM 2178 C CA . PRO A 1 298 ? 27.829 76.748 37.253 1.00 38.52 501 PRO A CA 1
ATOM 2179 C C . PRO A 1 298 ? 28.224 75.402 37.832 1.00 43.73 501 PRO A C 1
ATOM 2180 O O . PRO A 1 298 ? 29.398 75.186 38.150 1.00 43.95 501 PRO A O 1
ATOM 2184 N N . GLU A 1 299 ? 27.259 74.500 37.954 1.00 42.36 502 GLU A N 1
ATOM 2185 C CA . GLU A 1 299 ? 27.466 73.339 38.829 1.00 54.40 502 GLU A CA 1
ATOM 2186 C C . GLU A 1 299 ? 28.522 72.352 38.332 1.00 54.77 502 GLU A C 1
ATOM 2187 O O . GLU A 1 299 ? 28.619 72.069 37.126 1.00 53.07 502 GLU A O 1
ATOM 2193 N N . GLU A 1 300 ? 29.317 71.823 39.263 1.00 53.60 503 GLU A N 1
ATOM 2194 C CA . GLU A 1 300 ? 30.294 70.784 38.899 1.00 55.70 503 GLU A CA 1
ATOM 2195 C C . GLU A 1 300 ? 30.421 69.691 39.962 1.00 53.53 503 GLU A C 1
ATOM 2196 O O . GLU A 1 300 ? 29.944 69.847 41.101 1.00 49.60 503 GLU A O 1
ATOM 2202 N N . GLY A 1 301 ? 31.068 68.592 39.566 1.00 52.84 504 GLY A N 1
ATOM 2203 C CA . GLY A 1 301 ? 31.282 67.446 40.434 1.00 49.19 504 GLY A CA 1
ATOM 2204 C C . GLY A 1 301 ? 29.956 66.878 40.857 1.00 51.91 504 GLY A C 1
ATOM 2205 O O . GLY A 1 301 ? 29.018 66.792 40.054 1.00 49.49 504 GLY A O 1
ATOM 2206 N N . ALA A 1 302 ? 29.858 66.522 42.129 1.00 53.97 505 ALA A N 1
ATOM 2207 C CA . ALA A 1 302 ? 28.639 65.946 42.681 1.00 58.08 505 ALA A CA 1
ATOM 2208 C C . ALA A 1 302 ? 27.452 66.911 42.586 1.00 60.47 505 ALA A C 1
ATOM 2209 O O . ALA A 1 302 ? 26.294 66.496 42.685 1.00 65.23 505 ALA A O 1
ATOM 2211 N N . ASP A 1 303 ? 27.722 68.197 42.397 1.00 54.32 506 ASP A N 1
ATOM 2212 C CA . ASP A 1 303 ? 26.624 69.141 42.262 1.00 62.30 506 ASP A CA 1
ATOM 2213 C C . ASP A 1 303 ? 26.010 69.112 40.860 1.00 65.00 506 ASP A C 1
ATOM 2214 O O . ASP A 1 303 ? 24.850 69.516 40.681 1.00 65.64 506 ASP A O 1
ATOM 2219 N N . ARG A 1 304 ? 26.765 68.624 39.871 1.00 49.05 507 ARG A N 1
ATOM 2220 C CA . ARG A 1 304 ? 26.222 68.589 38.515 1.00 41.51 507 ARG A CA 1
ATOM 2221 C C . ARG A 1 304 ? 25.236 67.431 38.366 1.00 44.29 507 ARG A C 1
ATOM 2222 O O . ARG A 1 304 ? 25.584 66.264 38.566 1.00 36.20 507 ARG A O 1
ATOM 2230 N N . THR A 1 305 ? 24.015 67.765 37.961 1.00 50.78 508 THR A N 1
ATOM 2231 C CA . THR A 1 305 ? 22.956 66.780 37.833 1.00 44.63 508 THR A CA 1
ATOM 2232 C C . THR A 1 305 ? 22.350 66.691 36.408 1.00 42.21 508 THR A C 1
ATOM 2233 O O . THR A 1 305 ? 22.735 67.439 35.520 1.00 45.17 508 THR A O 1
ATOM 2237 N N . GLU A 1 306 ? 21.386 65.791 36.209 1.00 56.15 509 GLU A N 1
ATOM 2238 C CA . GLU A 1 306 ? 20.707 65.607 34.908 1.00 60.47 509 GLU A CA 1
ATOM 2239 C C . GLU A 1 306 ? 21.723 65.358 33.768 1.00 43.50 509 GLU A C 1
ATOM 2240 O O . GLU A 1 306 ? 21.635 65.957 32.690 1.00 48.48 509 GLU A O 1
ATOM 2246 N N . ARG A 1 307 ? 22.695 64.490 34.044 1.00 23.01 510 ARG A N 1
ATOM 2247 C CA . ARG A 1 307 ? 23.762 64.152 33.073 1.00 22.44 510 ARG A CA 1
ATOM 2248 C C . ARG A 1 307 ? 23.106 63.342 31.996 1.00 20.77 510 ARG A C 1
ATOM 2249 O O . ARG A 1 307 ? 22.007 62.848 32.217 1.00 22.99 510 ARG A O 1
ATOM 2265 N N . ALA A 1 309 ? 24.232 60.484 28.557 1.00 14.84 512 ALA A N 1
ATOM 2266 C CA . ALA A 1 309 ? 25.365 59.739 28.083 1.00 14.67 512 ALA A CA 1
ATOM 2267 C C . ALA A 1 309 ? 25.117 59.279 26.657 1.00 16.61 512 ALA A C 1
ATOM 2268 O O . ALA A 1 309 ? 23.973 59.077 26.257 1.00 15.47 512 ALA A O 1
ATOM 2270 N N . GLY A 1 310 ? 26.179 59.085 25.886 1.00 14.09 513 GLY A N 1
ATOM 2271 C CA . GLY A 1 310 ? 26.016 58.501 24.565 1.00 15.05 513 GLY A CA 1
ATOM 2272 C C . GLY A 1 310 ? 25.842 56.963 24.600 1.00 14.29 513 GLY A C 1
ATOM 2273 O O . GLY A 1 310 ? 26.079 56.318 25.607 1.00 15.56 513 GLY A O 1
ATOM 2274 N N . SER A 1 311 ? 25.493 56.382 23.453 1.00 15.93 514 SER A N 1
ATOM 2275 C CA . SER A 1 311 ? 25.116 54.960 23.402 1.00 15.60 514 SER A CA 1
ATOM 2276 C C . SER A 1 311 ? 26.284 54.042 23.830 1.00 14.34 514 SER A C 1
ATOM 2277 O O . SER A 1 311 ? 26.054 53.059 24.523 1.00 14.86 514 SER A O 1
ATOM 2280 N N . SER A 1 312 ? 27.543 54.383 23.490 1.00 16.41 515 SER A N 1
ATOM 2281 C CA . SER A 1 312 ? 28.679 53.528 23.921 1.00 17.62 515 SER A CA 1
ATOM 2282 C C . SER A 1 312 ? 28.819 53.463 25.424 1.00 15.16 515 SER A C 1
ATOM 2283 O O . SER A 1 312 ? 29.149 52.427 25.994 1.00 16.00 515 SER A O 1
ATOM 2286 N N . GLU A 1 313 ? 28.596 54.595 26.090 1.00 15.11 516 GLU A N 1
ATOM 2287 C CA . GLU A 1 313 ? 28.644 54.623 27.550 1.00 14.33 516 GLU A CA 1
ATOM 2288 C C . GLU A 1 313 ? 27.534 53.805 28.177 1.00 14.40 516 GLU A C 1
ATOM 2289 O O . GLU A 1 313 ? 27.733 53.058 29.156 1.00 14.23 516 GLU A O 1
ATOM 2295 N N . TRP A 1 314 ? 26.332 53.941 27.615 1.00 12.62 517 TRP A N 1
ATOM 2296 C CA . TRP A 1 314 ? 25.240 53.096 28.083 1.00 13.37 517 TRP A CA 1
ATOM 2297 C C . TRP A 1 314 ? 25.536 51.620 27.894 1.00 13.49 517 TRP A C 1
ATOM 2298 O O . TRP A 1 314 ? 25.229 50.799 28.756 1.00 14.48 517 TRP A O 1
ATOM 2309 N N . GLN A 1 315 ? 26.133 51.256 26.751 1.00 12.62 518 GLN A N 1
ATOM 2310 C CA . GLN A 1 315 ? 26.423 49.850 26.526 1.00 12.78 518 GLN A CA 1
ATOM 2311 C C . GLN A 1 315 ? 27.410 49.391 27.613 1.00 13.98 518 GLN A C 1
ATOM 2312 O O . GLN A 1 315 ? 27.245 48.311 28.180 1.00 13.00 518 GLN A O 1
ATOM 2318 N N . THR A 1 316 ? 28.408 50.218 27.905 1.00 13.98 519 THR A N 1
ATOM 2319 C CA . THR A 1 316 ? 29.404 49.815 28.932 1.00 11.32 519 THR A CA 1
ATOM 2320 C C . THR A 1 316 ? 28.690 49.552 30.256 1.00 14.75 519 THR A C 1
ATOM 2321 O O . THR A 1 316 ? 28.935 48.554 30.946 1.00 15.22 519 THR A O 1
ATOM 2325 N N . LEU A 1 317 ? 27.750 50.425 30.587 1.00 15.20 520 LEU A N 1
ATOM 2326 C CA . LEU A 1 317 ? 27.071 50.265 31.894 1.00 15.89 520 LEU A CA 1
ATOM 2327 C C . LEU A 1 317 ? 26.171 49.028 31.927 1.00 12.88 520 LEU A C 1
ATOM 2328 O O . LEU A 1 317 ? 26.156 48.239 32.862 1.00 15.99 520 LEU A O 1
ATOM 2341 N N . GLU A 1 319 ? 26.480 46.295 30.184 1.00 12.90 522 GLU A N 1
ATOM 2342 C CA . GLU A 1 319 ? 27.272 45.060 30.177 1.00 13.33 522 GLU A CA 1
ATOM 2343 C C . GLU A 1 319 ? 27.950 44.877 31.522 1.00 14.99 522 GLU A C 1
ATOM 2344 O O . GLU A 1 319 ? 28.126 43.767 32.009 1.00 16.93 522 GLU A O 1
ATOM 2350 N N . TRP A 1 320 ? 28.303 45.982 32.102 1.00 12.54 523 TRP A N 1
ATOM 2351 C CA . TRP A 1 320 ? 28.904 45.948 33.456 1.00 12.48 523 TRP A CA 1
ATOM 2352 C C . TRP A 1 320 ? 27.903 45.334 34.451 1.00 19.31 523 TRP A C 1
ATOM 2353 O O . TRP A 1 320 ? 28.289 44.621 35.365 1.00 17.30 523 TRP A O 1
ATOM 2364 N N . CYS A 1 321 ? 26.598 45.557 34.222 1.00 18.08 524 CYS A N 1
ATOM 2365 C CA . CYS A 1 321 ? 25.566 45.051 35.106 1.00 17.32 524 CYS A CA 1
ATOM 2366 C C . CYS A 1 321 ? 25.062 43.701 34.663 1.00 18.07 524 CYS A C 1
ATOM 2367 O O . CYS A 1 321 ? 24.110 43.186 35.213 1.00 24.16 524 CYS A O 1
ATOM 2370 N N . GLY A 1 322 ? 25.705 43.110 33.663 1.00 16.95 525 GLY A N 1
ATOM 2371 C CA . GLY A 1 322 ? 25.432 41.727 33.356 1.00 18.86 525 GLY A CA 1
ATOM 2372 C C . GLY A 1 322 ? 24.438 41.538 32.220 1.00 21.73 525 GLY A C 1
ATOM 2373 O O . GLY A 1 322 ? 24.043 40.415 31.973 1.00 19.17 525 GLY A O 1
ATOM 2374 N N . PHE A 1 323 ? 24.020 42.617 31.552 1.00 13.99 526 PHE A N 1
ATOM 2375 C CA . PHE A 1 323 ? 23.103 42.478 30.394 1.00 13.32 526 PHE A CA 1
ATOM 2376 C C . PHE A 1 323 ? 23.840 42.272 29.091 1.00 19.66 526 PHE A C 1
ATOM 2377 O O . PHE A 1 323 ? 24.983 42.691 28.974 1.00 17.06 526 PHE A O 1
ATOM 2385 N N . GLU A 1 324 ? 23.166 41.729 28.085 1.00 15.22 527 GLU A N 1
ATOM 2386 C CA . GLU A 1 324 ? 23.743 41.582 26.754 1.00 18.38 527 GLU A CA 1
ATOM 2387 C C . GLU A 1 324 ? 22.767 42.192 25.744 1.00 16.49 527 GLU A C 1
ATOM 2388 O O . GLU A 1 324 ? 21.556 42.168 25.967 1.00 16.65 527 GLU A O 1
ATOM 2394 N N . PRO A 1 325 ? 23.285 42.706 24.644 1.00 14.97 528 PRO A N 1
ATOM 2395 C CA . PRO A 1 325 ? 22.435 43.301 23.600 1.00 13.51 528 PRO A CA 1
ATOM 2396 C C . PRO A 1 325 ? 21.492 42.279 22.990 1.00 18.21 528 PRO A C 1
ATOM 2397 O O . PRO A 1 325 ? 21.802 41.086 22.846 1.00 17.88 528 PRO A O 1
ATOM 2401 N N . VAL A 1 326 ? 20.289 42.751 22.666 1.00 13.46 529 VAL A N 1
ATOM 2402 C 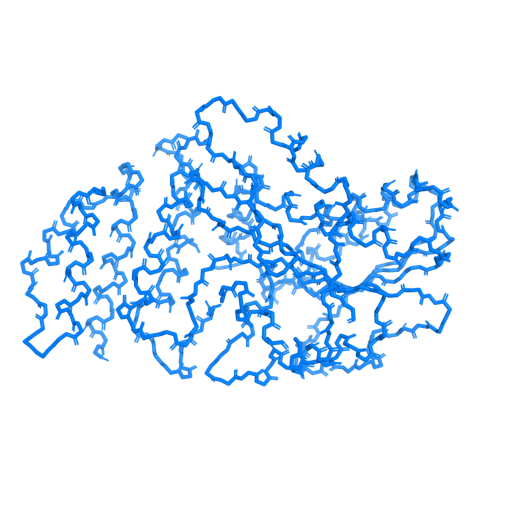CA . VAL A 1 326 ? 19.286 41.947 21.954 1.00 14.31 529 VAL A CA 1
ATOM 2403 C C . VAL A 1 326 ? 19.026 42.659 20.614 1.00 15.78 529 VAL A C 1
ATOM 2404 O O . VAL A 1 326 ? 18.671 43.838 20.600 1.00 15.29 529 VAL A O 1
ATOM 2408 N N . PRO A 1 327 ? 19.138 41.941 19.478 1.00 17.46 530 PRO A N 1
ATOM 2409 C CA . PRO A 1 327 ? 18.852 42.651 18.198 1.00 18.38 530 PRO A CA 1
ATOM 2410 C C . PRO A 1 327 ? 17.443 43.168 18.111 1.00 17.51 530 PRO A C 1
ATOM 2411 O O . PRO A 1 327 ? 16.525 42.503 18.559 1.00 18.26 530 PRO A O 1
ATOM 2415 N N . LEU A 1 328 ? 17.248 44.366 17.565 1.00 19.88 531 LEU A N 1
ATOM 2416 C CA . LEU A 1 328 ? 15.878 44.808 17.407 1.00 22.48 531 LEU A CA 1
ATOM 2417 C C . LEU A 1 328 ? 15.251 44.071 16.187 1.00 24.46 531 LEU A C 1
ATOM 2418 O O . LEU A 1 328 ? 15.954 43.507 15.343 1.00 32.78 531 LEU A O 1
ATOM 2423 N N . SER A 1 329 ? 13.930 44.087 16.192 1.00 25.14 532 SER A N 1
ATOM 2424 C CA . SER A 1 329 ? 13.078 43.416 15.248 1.00 32.43 532 SER A CA 1
ATOM 2425 C C . SER A 1 329 ? 13.513 43.762 13.882 1.00 26.37 532 SER A C 1
ATOM 2426 O O . SER A 1 329 ? 13.863 44.933 13.549 1.00 19.24 532 SER A O 1
ATOM 2429 N N . ASN A 1 330 ? 13.335 42.748 13.075 1.00 29.75 533 ASN A N 1
ATOM 2430 C CA . ASN A 1 330 ? 13.373 42.894 11.659 1.00 26.23 533 ASN A CA 1
ATOM 2431 C C . ASN A 1 330 ? 12.434 43.959 11.117 1.00 31.76 533 ASN A C 1
ATOM 2432 O O . ASN A 1 330 ? 12.654 44.413 9.989 1.00 33.27 533 ASN A O 1
ATOM 2437 N N . TYR A 1 331 ? 11.338 44.229 11.872 1.00 18.92 534 TYR A N 1
ATOM 2438 C CA . TYR A 1 331 ? 10.325 45.207 11.542 1.00 24.89 534 TYR A CA 1
ATOM 2439 C C . TYR A 1 331 ? 10.381 46.484 12.397 1.00 29.12 534 TYR A C 1
ATOM 2440 O O . TYR A 1 331 ? 9.392 47.200 12.507 1.00 23.62 534 TYR A O 1
ATOM 2449 N N . ALA A 1 332 ? 11.545 46.780 12.985 1.00 31.04 535 ALA A N 1
ATOM 2450 C CA . ALA A 1 332 ? 11.696 48.028 13.741 1.00 23.30 535 ALA A CA 1
ATOM 2451 C C . ALA A 1 332 ? 12.040 49.164 12.823 1.00 24.72 535 ALA A C 1
ATOM 2452 O O . ALA A 1 332 ? 11.560 50.281 13.022 1.00 29.91 535 ALA A O 1
ATOM 2454 N N . ARG A 1 333 ? 12.842 48.920 11.795 1.00 25.22 536 ARG A N 1
ATOM 2455 C CA . ARG A 1 333 ? 13.093 50.025 10.905 1.00 31.90 536 ARG A CA 1
ATOM 2456 C C . ARG A 1 333 ? 11.830 50.352 10.099 1.00 30.77 536 ARG A C 1
ATOM 2457 O O . ARG A 1 333 ? 11.543 51.537 9.867 1.00 26.32 536 ARG A O 1
ATOM 2465 N N . SER A 1 334 ? 11.083 49.333 9.644 1.00 23.99 537 SER A N 1
ATOM 2466 C CA . SER A 1 334 ? 9.880 49.629 8.895 1.00 22.51 537 SER A CA 1
ATOM 2467 C C . SER A 1 334 ? 8.883 50.341 9.829 1.00 17.34 537 SER A C 1
ATOM 2468 O O . SER A 1 334 ? 8.196 51.267 9.408 1.00 19.83 537 SER A O 1
ATOM 2471 N N . GLN A 1 335 ? 8.749 49.893 11.052 1.00 20.68 538 GLN A N 1
ATOM 2472 C CA . GLN A 1 335 ? 7.766 50.558 11.932 1.00 18.97 538 GLN A CA 1
ATOM 2473 C C . GLN A 1 335 ? 8.125 52.028 12.157 1.00 18.99 538 GLN A C 1
ATOM 2474 O O . GLN A 1 335 ? 7.279 52.945 12.196 1.00 17.79 538 GLN A O 1
ATOM 2480 N N . ALA A 1 336 ? 9.417 52.260 12.290 1.00 24.09 539 ALA A N 1
ATOM 2481 C CA . ALA A 1 336 ? 9.861 53.655 12.430 1.00 25.74 539 ALA A CA 1
ATOM 2482 C C . ALA A 1 336 ? 9.708 54.488 11.164 1.00 25.06 539 ALA A C 1
ATOM 2483 O O . ALA A 1 336 ? 9.322 55.647 11.246 1.00 22.86 539 ALA A O 1
ATOM 2485 N N . ASP A 1 337 ? 9.928 53.909 9.970 1.00 20.81 540 ASP A N 1
ATOM 2486 C CA . ASP A 1 337 ? 9.574 54.590 8.729 1.00 22.00 540 ASP A CA 1
ATOM 2487 C C . ASP A 1 337 ? 8.117 54.863 8.580 1.00 23.36 540 ASP A C 1
ATOM 2488 O O . ASP A 1 337 ? 7.713 55.900 8.088 1.00 24.18 540 ASP A O 1
ATOM 2493 N N . LEU A 1 338 ? 7.287 53.940 9.049 1.00 16.89 541 LEU A N 1
ATOM 2494 C CA . LEU A 1 338 ? 5.867 54.157 8.973 1.00 15.14 541 LEU A CA 1
ATOM 2495 C C . LEU A 1 338 ? 5.499 55.358 9.823 1.00 19.79 541 LEU A C 1
ATOM 2496 O O . LEU A 1 338 ? 4.696 56.214 9.444 1.00 18.05 541 LEU A O 1
ATOM 2501 N N . LEU A 1 339 ? 6.098 55.451 11.013 1.00 16.15 542 LEU A N 1
ATOM 2502 C CA . LEU A 1 339 ? 5.746 56.544 11.893 1.00 15.62 542 LEU A CA 1
ATOM 2503 C C . LEU A 1 339 ? 6.117 57.874 11.230 1.00 22.61 542 LEU A C 1
ATOM 2504 O O . LEU A 1 339 ? 5.426 58.874 11.381 1.00 20.89 542 LEU A O 1
ATOM 2509 N N . LEU A 1 340 ? 7.172 57.872 10.424 1.00 18.19 543 LEU A N 1
ATOM 2510 C CA . LEU A 1 340 ? 7.676 59.114 9.859 1.00 22.26 543 LEU A CA 1
ATOM 2511 C C . LEU A 1 340 ? 7.003 59.459 8.519 1.00 25.75 543 LEU A C 1
ATOM 2512 O O . LEU A 1 340 ? 7.325 60.478 7.892 1.00 23.74 543 LEU A O 1
ATOM 2517 N N . TRP A 1 341 ? 6.093 58.596 8.074 1.00 19.56 544 TRP A N 1
ATOM 2518 C CA . TRP A 1 341 ? 5.582 58.689 6.700 1.00 19.68 544 TRP A CA 1
ATOM 2519 C C . TRP A 1 341 ? 5.034 60.054 6.355 1.00 28.80 544 TRP A C 1
ATOM 2520 O O . TRP A 1 341 ? 5.288 60.564 5.258 1.00 30.64 544 TRP A O 1
ATOM 2531 N N . ASN A 1 342 ? 4.280 60.658 7.263 1.00 27.37 545 ASN A N 1
ATOM 2532 C CA . ASN A 1 342 ? 3.679 61.959 6.929 1.00 34.60 545 ASN A CA 1
ATOM 2533 C C . ASN A 1 342 ? 4.530 63.220 7.153 1.00 36.78 545 ASN A C 1
ATOM 2534 O O . ASN A 1 342 ? 4.088 64.341 6.841 1.00 40.75 545 ASN A O 1
ATOM 2539 N N . TYR A 1 343 ? 5.718 63.061 7.721 1.00 32.60 546 TYR A N 1
ATOM 2540 C CA . TYR A 1 343 ? 6.655 64.178 7.771 1.00 37.76 546 TYR A CA 1
ATOM 2541 C C . TYR A 1 343 ? 7.184 64.490 6.362 1.00 49.12 546 TYR A C 1
ATOM 2542 O O . TYR A 1 343 ? 8.043 63.763 5.840 1.00 50.34 546 TYR A O 1
ATOM 2551 N N . ASP A 1 344 ? 6.666 65.579 5.778 1.00 53.13 547 ASP A N 1
ATOM 2552 C CA . ASP A 1 344 ? 7.022 66.016 4.422 1.00 53.87 547 ASP A CA 1
ATOM 2553 C C . ASP A 1 344 ? 8.485 66.399 4.287 1.00 52.63 547 ASP A C 1
ATOM 2554 O O . ASP A 1 344 ? 9.283 66.250 5.228 1.00 47.00 547 ASP A O 1
ATOM 2559 N N . SER A 1 345 ? 8.827 66.933 3.119 1.00 37.22 548 SER A N 1
ATOM 2560 C CA . SER A 1 345 ? 10.228 67.104 2.763 1.00 35.90 548 SER A CA 1
ATOM 2561 C C . SER A 1 345 ? 10.980 68.115 3.631 1.00 29.80 548 SER A C 1
ATOM 2562 O O . SER A 1 345 ? 12.217 68.039 3.739 1.00 34.94 548 SER A O 1
ATOM 2565 N N . LYS A 1 346 ? 10.286 69.074 4.251 1.00 33.77 549 LYS A N 1
ATOM 2566 C CA . LYS A 1 346 ? 11.023 70.047 5.059 1.00 36.96 549 LYS A CA 1
ATOM 2567 C C . LYS A 1 346 ? 11.536 69.434 6.369 1.00 35.16 549 LYS A C 1
ATOM 2568 O O . LYS A 1 346 ? 12.450 69.983 6.996 1.00 33.69 549 LYS A O 1
ATOM 2574 N N . TYR A 1 347 ? 10.974 68.299 6.771 1.00 29.42 550 TYR A N 1
ATOM 2575 C CA . TYR A 1 347 ? 11.492 67.607 7.967 1.00 26.18 550 TYR A CA 1
ATOM 2576 C C . TYR A 1 347 ? 12.727 66.802 7.621 1.00 26.16 550 TYR A C 1
ATOM 2577 O O . TYR A 1 347 ? 12.877 66.349 6.497 1.00 28.47 550 TYR A O 1
ATOM 2586 N N . LYS A 1 348 ? 13.639 66.636 8.572 1.00 22.75 551 LYS A N 1
ATOM 2587 C CA . LYS A 1 348 ? 14.915 66.017 8.278 1.00 19.11 551 LYS A CA 1
ATOM 2588 C C . LYS A 1 348 ? 15.132 64.798 9.177 1.00 16.56 551 LYS A C 1
ATOM 2589 O O . LYS A 1 348 ? 16.243 64.521 9.568 1.00 18.40 551 LYS A O 1
ATOM 2595 N N . TYR A 1 349 ? 14.051 64.077 9.490 1.00 19.17 552 TYR A N 1
ATOM 2596 C CA . TYR A 1 349 ? 14.198 62.858 10.296 1.00 16.05 552 TYR A CA 1
ATOM 2597 C C . TYR A 1 349 ? 14.669 61.678 9.509 1.00 20.16 552 TYR A C 1
ATOM 2598 O O . TYR A 1 349 ? 14.278 61.490 8.340 1.00 18.83 552 TYR A O 1
ATOM 2607 N N . SER A 1 350 ? 15.519 60.867 10.115 1.00 14.28 553 SER A N 1
ATOM 2608 C CA . SER A 1 350 ? 15.892 59.576 9.520 1.00 17.89 553 SER A CA 1
ATOM 2609 C C . SER A 1 350 ? 16.271 58.628 10.611 1.00 17.55 553 SER A C 1
ATOM 2610 O O . SER A 1 350 ? 16.360 59.045 11.760 1.00 16.95 553 SER A O 1
ATOM 2613 N N . LEU A 1 351 ? 16.492 57.372 10.263 1.00 15.64 554 LEU A N 1
ATOM 2614 C CA . LEU A 1 351 ? 16.932 56.378 11.258 1.00 16.38 554 LEU A CA 1
ATOM 2615 C C . LEU A 1 351 ? 18.370 56.049 11.054 1.00 22.17 554 LEU A C 1
ATOM 2616 O O . LEU A 1 351 ? 18.820 55.869 9.924 1.00 19.80 554 LEU A O 1
ATOM 2621 N N . VAL A 1 352 ? 19.112 55.954 12.137 1.00 15.90 555 VAL A N 1
ATOM 2622 C CA . VAL A 1 352 ? 20.552 55.620 12.108 1.00 18.94 555 VAL A CA 1
ATOM 2623 C C . VAL A 1 352 ? 20.861 54.463 13.025 1.00 23.56 555 VAL A C 1
ATOM 2624 O O . VAL A 1 352 ? 20.426 54.464 14.191 1.00 21.02 555 VAL A O 1
ATOM 2628 N N . GLU A 1 353 ? 21.583 53.464 12.532 1.00 19.90 556 GLU A N 1
ATOM 2629 C CA . GLU A 1 353 ? 21.964 52.351 13.406 1.00 24.46 556 GLU A CA 1
ATOM 2630 C C . GLU A 1 353 ? 23.240 52.708 14.142 1.00 26.64 556 GLU A C 1
ATOM 2631 O O . GLU A 1 353 ? 24.174 53.251 13.547 1.00 23.24 556 GLU A O 1
ATOM 2637 N N . LEU A 1 354 ? 23.319 52.441 15.435 1.00 19.28 557 LEU A N 1
ATOM 2638 C CA . LEU A 1 354 ? 24.579 52.627 16.162 1.00 16.37 557 LEU A CA 1
ATOM 2639 C C . LEU A 1 354 ? 24.948 51.282 16.757 1.00 21.50 557 LEU A C 1
ATOM 2640 O O . LEU A 1 354 ? 24.076 50.518 17.191 1.00 19.19 557 LEU A O 1
ATOM 2645 N N . PRO A 1 355 ? 26.255 50.956 16.799 1.00 22.23 558 PRO A N 1
ATOM 2646 C CA . PRO A 1 355 ? 26.622 49.602 17.223 1.00 20.19 558 PRO A CA 1
ATOM 2647 C C . PRO A 1 355 ? 26.584 49.376 18.715 1.00 18.48 558 PRO A C 1
ATOM 2648 O O . PRO A 1 355 ? 26.855 50.275 19.480 1.00 18.73 558 PRO A O 1
ATOM 2652 N N . PRO A 1 356 ? 26.331 48.138 19.145 1.00 19.17 559 PRO A N 1
ATOM 2653 C CA . PRO A 1 356 ? 26.040 46.951 18.317 1.00 19.75 559 PRO A CA 1
ATOM 2654 C C . PRO A 1 356 ? 24.571 46.807 17.881 1.00 22.50 559 PRO A C 1
ATOM 2655 O O . PRO A 1 356 ? 24.259 46.240 16.826 1.00 24.18 559 PRO A O 1
ATOM 2659 N N . ALA A 1 357 ? 23.636 47.309 18.691 1.00 16.99 560 ALA A N 1
ATOM 2660 C CA . ALA A 1 357 ? 22.259 47.019 18.333 1.00 16.67 560 ALA A CA 1
ATOM 2661 C C . ALA A 1 357 ? 21.327 48.144 18.661 1.00 15.64 560 ALA A C 1
ATOM 2662 O O . ALA A 1 357 ? 20.125 47.890 18.904 1.00 17.77 560 ALA A O 1
ATOM 2664 N N . PHE A 1 358 ? 21.841 49.377 18.629 1.00 12.34 561 PHE A N 1
ATOM 2665 C CA . PHE A 1 358 ? 21.001 50.567 18.880 1.00 11.71 561 PHE A CA 1
ATOM 2666 C C . PHE A 1 358 ? 20.274 51.040 17.632 1.00 14.69 561 PHE A C 1
ATOM 2667 O O . PHE A 1 358 ? 20.866 50.997 16.555 1.00 15.82 561 PHE A O 1
ATOM 2675 N N . LEU A 1 359 ? 19.072 51.593 17.776 1.00 12.49 562 LEU A N 1
ATOM 2676 C CA . LEU A 1 359 ? 18.408 52.250 16.622 1.00 13.55 562 LEU A CA 1
ATOM 2677 C C . LEU A 1 359 ? 18.142 53.647 17.057 1.00 15.56 562 LEU A C 1
ATOM 2678 O O . LEU A 1 359 ? 17.584 53.850 18.117 1.00 12.80 562 LEU A O 1
ATOM 2683 N N . SER A 1 360 ? 18.518 54.653 16.275 1.00 11.31 563 SER A N 1
ATOM 2684 C CA . SER A 1 360 ? 18.361 56.018 16.746 1.00 13.15 563 SER A CA 1
ATOM 2685 C C . SER A 1 360 ? 17.579 56.846 15.746 1.00 15.56 563 SER A C 1
ATOM 2686 O O . SER A 1 360 ? 17.762 56.701 14.506 1.00 17.58 563 SER A O 1
ATOM 2689 N N . LEU A 1 361 ? 16.759 57.748 16.265 1.00 15.30 564 LEU A N 1
ATOM 2690 C CA . LEU A 1 361 ? 16.051 58.711 15.450 1.00 12.64 564 LEU A CA 1
ATOM 2691 C C . LEU A 1 361 ? 16.964 59.916 15.382 1.00 16.78 564 LEU A C 1
ATOM 2692 O O . LEU A 1 361 ? 17.431 60.425 16.405 1.00 15.02 564 LEU A O 1
ATOM 2697 N N . ALA A 1 362 ? 17.263 60.305 14.134 1.00 13.43 565 ALA A N 1
ATOM 2698 C CA . ALA A 1 362 ? 18.195 61.384 13.843 1.00 14.23 565 ALA A CA 1
ATOM 2699 C C . ALA A 1 362 ? 17.571 62.587 13.161 1.00 17.57 565 ALA A C 1
ATOM 2700 O O . ALA A 1 362 ? 16.549 62.469 12.487 1.00 15.97 565 ALA A O 1
ATOM 2702 N N . TRP A 1 363 ? 18.198 63.753 13.348 1.00 17.45 566 TRP A N 1
ATOM 2703 C CA . TRP A 1 363 ? 17.820 64.972 12.630 1.00 16.06 566 TRP A CA 1
ATOM 2704 C C . TRP A 1 363 ? 19.019 65.396 11.779 1.00 19.60 566 TRP A C 1
ATOM 2705 O O . TRP A 1 363 ? 20.111 65.547 12.326 1.00 16.90 566 TRP A O 1
ATOM 2716 N N . GLU A 1 364 ? 18.817 65.518 10.455 1.00 18.69 567 GLU A N 1
ATOM 2717 C CA . GLU A 1 364 ? 19.960 65.825 9.551 1.00 23.53 567 GLU A CA 1
ATOM 2718 C C . GLU A 1 364 ? 21.149 64.898 9.820 1.00 23.38 567 GLU A C 1
ATOM 2719 O O . GLU A 1 364 ? 22.292 65.337 9.949 1.00 24.75 567 GLU A O 1
ATOM 2725 N N . LYS A 1 365 ? 20.829 63.617 9.943 1.00 18.42 568 LYS A N 1
ATOM 2726 C CA . LYS A 1 365 ? 21.760 62.517 10.161 1.00 17.31 568 LYS A CA 1
ATOM 2727 C C . LYS A 1 365 ? 22.498 62.505 11.494 1.00 17.16 568 LYS A C 1
ATOM 2728 O O . LYS A 1 365 ? 23.348 61.647 11.696 1.00 20.84 568 LYS A O 1
ATOM 2734 N N . ARG A 1 366 ? 22.098 63.357 12.415 1.00 17.15 569 ARG A N 1
ATOM 2735 C CA . ARG A 1 366 ? 22.650 63.380 13.762 1.00 20.19 569 ARG A CA 1
ATOM 2736 C C . ARG A 1 366 ? 21.680 62.646 14.713 1.00 17.57 569 ARG A C 1
ATOM 2737 O O . ARG A 1 366 ? 20.583 63.117 14.907 1.00 17.73 569 ARG A O 1
ATOM 2745 N N . PRO A 1 367 ? 22.116 61.539 15.285 1.00 16.42 570 PRO A N 1
ATOM 2746 C CA . PRO A 1 367 ? 21.281 60.718 16.183 1.00 14.71 570 PRO A CA 1
ATOM 2747 C C . PRO A 1 367 ? 20.836 61.557 17.369 1.00 17.46 570 PRO A C 1
ATOM 2748 O O . PRO A 1 367 ? 21.701 62.222 17.950 1.00 17.63 570 PRO A O 1
ATOM 2752 N N . LEU A 1 368 ? 19.553 61.524 17.741 1.00 16.52 571 LEU A N 1
ATOM 2753 C CA . LEU A 1 368 ? 19.082 62.311 18.865 1.00 14.64 571 LEU A CA 1
ATOM 2754 C C . LEU A 1 368 ? 18.485 61.463 19.961 1.00 13.74 571 LEU A C 1
ATOM 2755 O O . LEU A 1 368 ? 18.663 61.777 21.157 1.00 15.84 571 LEU A O 1
ATOM 2760 N N . LEU A 1 369 ? 17.761 60.421 19.563 1.00 15.03 572 LEU A N 1
ATOM 2761 C CA . LEU A 1 369 ? 17.019 59.590 20.608 1.00 12.72 572 LEU A CA 1
ATOM 2762 C C . LEU A 1 369 ? 17.259 58.145 20.239 1.00 16.53 572 LEU A C 1
ATOM 2763 O O . LEU A 1 369 ? 16.916 57.723 19.125 1.00 15.71 572 LEU A O 1
ATOM 2768 N N . THR A 1 370 ? 17.875 57.381 21.121 1.00 13.17 573 THR A N 1
ATOM 2769 C CA . THR A 1 370 ? 18.314 56.025 20.800 1.00 13.15 573 THR A CA 1
ATOM 2770 C C . THR A 1 370 ? 17.577 54.971 21.612 1.00 15.17 573 THR A C 1
ATOM 2771 O O . THR A 1 370 ? 17.411 55.129 22.828 1.00 14.70 573 THR A O 1
ATOM 2775 N N . VAL A 1 371 ? 17.188 53.875 20.972 1.00 12.17 574 VAL A N 1
ATOM 2776 C CA . VAL A 1 371 ? 16.455 52.821 21.657 1.00 10.05 574 VAL A CA 1
ATOM 2777 C C . VAL A 1 371 ? 17.252 51.542 21.507 1.00 12.79 574 VAL A C 1
ATOM 2778 O O . VAL A 1 371 ? 17.870 51.292 20.456 1.00 13.44 574 VAL A O 1
ATOM 2782 N N . SER A 1 372 ? 17.278 50.717 22.551 1.00 11.43 575 SER A N 1
ATOM 2783 C CA . SER A 1 372 ? 17.967 49.423 22.499 1.00 10.66 575 SER A CA 1
ATOM 2784 C C . SER A 1 372 ? 17.279 48.439 23.437 1.00 13.20 575 SER A C 1
ATOM 2785 O O . SER A 1 372 ? 16.510 48.844 24.323 1.00 12.72 575 SER A O 1
ATOM 2788 N N . ALA A 1 373 ? 17.534 47.170 23.217 1.00 11.62 576 ALA A N 1
ATOM 2789 C CA . ALA A 1 373 ? 16.954 46.097 24.043 1.00 11.17 576 ALA A CA 1
ATOM 2790 C C . ALA A 1 373 ? 18.100 45.238 24.620 1.00 13.12 576 ALA A C 1
ATOM 2791 O O . ALA A 1 373 ? 19.132 45.078 23.948 1.00 11.95 576 ALA A O 1
ATOM 2793 N N . TRP A 1 374 ? 17.901 44.684 25.819 1.00 10.35 577 TRP A N 1
ATOM 2794 C CA . TRP A 1 374 ? 18.971 44.007 26.595 1.00 12.53 577 TRP A CA 1
ATOM 2795 C C . TRP A 1 374 ? 18.370 42.828 27.303 1.00 17.18 577 TRP A C 1
ATOM 2796 O O . TRP A 1 374 ? 17.177 42.853 27.605 1.00 11.71 577 TRP A O 1
ATOM 2807 N N . ARG A 1 375 ? 19.161 41.820 27.659 1.00 13.89 578 ARG A N 1
ATOM 2808 C CA . ARG A 1 375 ? 18.640 40.797 28.608 1.00 16.62 578 ARG A CA 1
ATOM 2809 C C . ARG A 1 375 ? 19.742 40.152 29.487 1.00 23.97 578 ARG A C 1
ATOM 2810 O O . ARG A 1 375 ? 20.915 40.358 29.065 1.00 18.74 578 ARG A O 1
#

Foldseek 3Di:
DDPLVVLLLVQLVQCVDDVHHDPVSLVVSCVQADCLDALVSVLSNLLSVQQVQQVVVCALVLLLLLVVLLVVLDVQVVLQLVQLLQVVCVLFLVALEEEEEEEADAAQVSVLVSQVDQCPDPSHHRQEYEYEYEHHCSNPLDNVVRVVVRQVVSVVSNVVSVHHYYYYYDDDDPVPDALVVSVADPRYAYEYEECHLLQCAFLDNVVSLVVLLRVVVSVHSKYKYKHWAFAQHPDDQSRLSVRLSVQVSLVSNSLPVSDSPDPSSSSNSPCSSVLSSLRRHNDDHRRRGSGHHPVVVQVSVVSVKDFDAGDPCSQVVSCVSCVPVDDVFAWDWDADPPHKIFIDGVPHGTMIMTMID

Sequence (357 aa):
SAPILQSLLSCSRAAATDPGLAAAELASVRAAATDAGDPSERLAFYFADALSRRLACGASDELTLCYKTLNDACPYSKFAHLTANQAILEATGAATKIHIVDFGIVQGIQWAALLQALATRPEGKPTRIRITGVPSPLLGPQPAASLAATNTRLRDFAKLLGVDFEFVPLLRPVHELNKSDFLVEPDEAVAVNFLQLYHLLGDSDELVRRVLRLAKSLSPAVVTLGEYEVSLNRAGFVDRFANALSYYRSLFESLDVATRDSPERVRVERWFGERIQRAVGPEEGADRTERAGSSEWQTLEWCGFEPVPLSNYARSQADLLLWNYDSKYKYSLVELPPAFLSLAWEKRPLLTVSAWR

Radius of gyration: 21.19 Å; Cα contacts (8 Å, |Δi|>4): 600; chains: 1; bounding box: 56×60×46 Å

Organism: Oryza sativa subsp. japonica (NCBI:txid39947)

InterPro domains:
  IPR005202 Transcription factor GRAS [PF03514] (208-578)
  IPR005202 Transcription factor GRAS [PS50985] (198-578)
  IPR005202 Transcription factor GRAS [PTHR31636] (190-577)

B-factor: mean 26.86, std 14.41, range [3.87, 139.51]

Solvent-accessible surface area: 15890 Å² total

Nearest PDB structures (foldseek):
  5hyz-assembly1_A-2  TM=1.002E+00  e=1.998E-68  Oryza sativa Japonica Group
  6kpb-assembly1_C-2  TM=8.816E-01  e=7.201E-28  Arabidopsis thaliana
  6kpd-assembly1_C-2  TM=8.725E-01  e=1.967E-27  Arabidopsis thaliana
  5b3h-assembly1_B  TM=8.461E-01  e=1.860E-27  Arabidopsis thaliana
  5b3h-assembly2_E  TM=8.395E-01  e=2.168E-26  Arabidopsis thaliana